Protein AF-H2YH39-F1 (afdb_monomer)

Solvent-accessible surface area (backbone atoms only — not comparable to full-atom values): 18050 Å² total; per-residue (Å²): 141,86,86,87,85,85,87,84,78,78,91,78,78,91,82,75,79,95,63,85,86,78,80,88,77,83,82,79,82,76,79,76,64,92,78,87,81,85,83,61,68,49,72,47,48,13,60,42,88,74,73,76,39,72,58,57,72,78,57,67,44,49,45,67,41,60,43,24,37,40,39,33,34,82,79,56,56,72,92,46,32,19,25,29,49,37,35,27,34,34,18,67,48,93,46,88,79,46,91,61,62,47,71,49,26,53,78,52,25,55,32,86,85,60,82,50,91,74,39,46,44,75,78,39,45,12,81,34,38,46,25,32,35,34,31,43,40,73,77,80,81,89,64,68,88,92,60,83,48,40,40,18,45,30,37,34,30,36,71,38,41,40,84,84,72,43,81,46,61,71,82,67,83,65,89,90,63,93,68,81,67,79,70,80,84,74,63,75,90,66,53,45,77,44,75,49,73,57,40,29,48,38,80,65,78,78,77,77,92,79,76,92,76,83,86,79,80,81,88,79,83,86,83,88,84,64,96,79,64,66,66,62,55,52,52,52,52,52,51,52,54,50,51,53,52,51,52,52,52,50,50,51,49,52,57,53,54,66,70,69,66,81,91,86,88,85,87,85,90,86,86,82,90,85,84,86,85,90,134

Foldseek 3Di:
DDDDDDDDDDPDDDDDDPDDDDDPDDDDPDPPDDDDDDWDKDKWKAQDDQPDGTDDPPDADEFQRKIKIKIARVVDDFVWWFKAFQWKKKDQDQDPPPPDIDTQHHGSHGDPPDPDPQQKAWPDGQPTRMTIIMGGDDFDPPDDPPDFGKIKMKIKMAIDGCVVRNRRGRDDDDPDDPPPDDRPPDDPVRIDMDMDDIHGYDYDDPDPPPPPPPPPDDDDDDDDDDPPPPVVVVVVVVVVVVVVVVVVVVVVVVVVVVVPDDDDDDDDDDDDDDDDDDD

pLDDT: mean 76.92, std 18.35, range [33.59, 96.62]

Radius of gyration: 52.8 Å; Cα contacts (8 Å, |Δi|>4): 370; chains: 1; bounding box: 124×84×196 Å

Mean predicted aligned error: 18.49 Å

Nearest PDB structures (foldseek):
  6zya-assembly1_A  TM=7.743E-01  e=4.267E-10  Homo sapiens
  6zs5-assembly1_D  TM=8.510E-01  e=1.589E-09  Homo sapiens
  4wrn-assembly1_A  TM=7.971E-01  e=4.502E-09  Escherichia coli O157:H7
  6tql-assembly1_A  TM=7.678E-01  e=6.254E-09  Homo sapiens
  7pfp-assembly1_A  TM=7.611E-01  e=1.082E-08  Homo sapiens

Organism: Ciona savignyi (NCBI:txid51511)

Structure (mmCIF, N/CA/C/O backbone):
data_AF-H2YH39-F1
#
_entry.id   AF-H2YH39-F1
#
loop_
_atom_site.group_PDB
_atom_site.id
_atom_site.type_symbol
_atom_site.label_atom_id
_atom_site.label_alt_id
_atom_site.label_comp_id
_atom_site.label_asym_id
_atom_site.label_entity_id
_atom_site.label_seq_id
_atom_site.pdbx_PDB_ins_code
_atom_site.Cartn_x
_atom_site.Cartn_y
_atom_site.Cartn_z
_atom_site.occupancy
_atom_site.B_iso_or_equiv
_atom_site.auth_seq_id
_atom_site.auth_comp_id
_atom_site.auth_asym_id
_atom_site.auth_atom_id
_atom_site.pdbx_PDB_model_num
ATOM 1 N N . MET A 1 1 ? 27.316 16.658 -113.216 1.00 47.25 1 MET A N 1
ATOM 2 C CA . MET A 1 1 ? 26.967 15.422 -112.484 1.00 47.25 1 MET A CA 1
ATOM 3 C C . MET A 1 1 ? 26.676 15.830 -111.050 1.00 47.25 1 MET A C 1
ATOM 5 O O . MET A 1 1 ? 27.573 16.360 -110.413 1.00 47.25 1 MET A O 1
ATOM 9 N N . PHE A 1 2 ? 25.432 15.702 -110.587 1.00 58.53 2 PHE A N 1
ATOM 10 C CA . PHE A 1 2 ? 25.039 16.070 -109.222 1.00 58.53 2 PHE A CA 1
ATOM 11 C C . PHE A 1 2 ? 24.636 14.804 -108.464 1.00 58.53 2 PHE A C 1
ATOM 13 O O . PHE A 1 2 ? 23.828 14.025 -108.962 1.00 58.53 2 PHE A O 1
ATOM 20 N N . MET A 1 3 ? 25.234 14.594 -107.291 1.00 67.00 3 MET A N 1
ATOM 21 C CA . MET A 1 3 ? 24.917 13.507 -106.362 1.00 67.00 3 MET A CA 1
ATOM 22 C C . MET A 1 3 ? 24.018 14.067 -105.263 1.00 67.00 3 MET A C 1
ATOM 24 O O . MET A 1 3 ? 24.405 15.021 -104.589 1.00 67.00 3 MET A O 1
ATOM 28 N N . GLN A 1 4 ? 22.840 13.476 -105.075 1.00 65.75 4 GLN A N 1
ATOM 29 C CA . GLN A 1 4 ? 22.025 13.727 -103.890 1.00 65.75 4 GLN A CA 1
ATOM 30 C C . GLN A 1 4 ? 22.244 12.621 -102.867 1.00 65.75 4 GLN A C 1
ATOM 32 O O . GLN A 1 4 ? 22.231 11.438 -103.200 1.00 65.75 4 GLN A O 1
ATOM 37 N N . PHE A 1 5 ? 22.411 13.032 -101.615 1.00 78.69 5 PHE A N 1
ATOM 38 C CA . PHE A 1 5 ? 22.470 12.153 -100.460 1.00 78.69 5 PHE A CA 1
ATOM 39 C C . PHE A 1 5 ? 21.306 12.479 -99.525 1.00 78.69 5 PHE A C 1
ATOM 41 O O . PHE A 1 5 ? 20.979 13.643 -99.298 1.00 78.69 5 PHE A O 1
ATOM 48 N N . SER A 1 6 ? 20.701 11.439 -98.960 1.00 68.75 6 SER A N 1
ATOM 49 C CA . SER A 1 6 ? 19.700 11.557 -97.903 1.00 68.75 6 SER A CA 1
ATOM 50 C C . SER A 1 6 ? 20.008 10.550 -96.806 1.00 68.75 6 SER A C 1
ATOM 52 O O . SER A 1 6 ? 20.334 9.402 -97.104 1.00 68.75 6 SER A O 1
ATOM 54 N N . CYS A 1 7 ? 19.866 10.964 -95.549 1.00 73.38 7 CYS A N 1
ATOM 55 C CA . CYS A 1 7 ? 19.953 10.081 -94.392 1.00 73.38 7 CYS A CA 1
ATOM 56 C C . CYS A 1 7 ? 18.612 10.095 -93.654 1.00 73.38 7 CYS A C 1
ATOM 58 O O . CYS A 1 7 ? 17.998 11.152 -93.506 1.00 73.38 7 CYS A O 1
ATOM 60 N N . SER A 1 8 ? 18.161 8.930 -93.198 1.00 79.62 8 SER A N 1
ATOM 61 C CA . SER A 1 8 ? 16.930 8.763 -92.425 1.00 79.62 8 SER A CA 1
ATOM 62 C C . SER A 1 8 ? 17.256 8.201 -91.047 1.00 79.62 8 SER A C 1
ATOM 64 O O . SER A 1 8 ? 18.004 7.230 -90.941 1.00 79.62 8 SER A O 1
ATOM 66 N N . TYR A 1 9 ? 16.656 8.775 -90.007 1.00 79.69 9 TYR A N 1
ATOM 67 C CA . TYR A 1 9 ? 16.832 8.348 -88.621 1.00 79.69 9 TYR A CA 1
ATOM 68 C C . TYR A 1 9 ? 15.547 7.716 -88.088 1.00 79.69 9 TYR A C 1
ATOM 70 O O . TYR A 1 9 ? 14.446 8.047 -88.531 1.00 79.69 9 TYR A O 1
ATOM 78 N N . ALA A 1 10 ? 15.688 6.797 -87.134 1.00 78.69 10 ALA A N 1
ATOM 79 C CA . ALA A 1 10 ? 14.548 6.175 -86.478 1.00 78.69 10 ALA A CA 1
ATOM 80 C C . ALA A 1 10 ? 13.771 7.219 -85.662 1.00 78.69 10 ALA A C 1
ATOM 82 O O . ALA A 1 10 ? 14.364 7.964 -84.884 1.00 78.69 10 ALA A O 1
ATOM 83 N N . LEU A 1 11 ? 12.443 7.250 -85.822 1.00 79.88 11 LEU A N 1
ATOM 84 C CA . LEU A 1 11 ? 11.584 8.215 -85.124 1.00 79.88 11 LEU A CA 1
ATOM 85 C C . LEU A 1 11 ? 11.572 8.008 -83.600 1.00 79.88 11 LEU A C 1
ATOM 87 O O . LEU A 1 11 ? 11.341 8.952 -82.854 1.00 79.88 11 LEU A O 1
ATOM 91 N N . ASN A 1 12 ? 11.828 6.777 -83.148 1.00 71.38 12 ASN A N 1
ATOM 92 C CA . ASN A 1 12 ? 11.784 6.404 -81.740 1.00 71.38 12 ASN A CA 1
ATOM 93 C C . ASN A 1 12 ? 13.192 6.089 -81.238 1.00 71.38 12 ASN A C 1
ATOM 95 O O . ASN A 1 12 ? 13.795 5.091 -81.637 1.00 71.38 12 ASN A O 1
ATOM 99 N N . LEU A 1 13 ? 13.694 6.934 -80.340 1.00 77.94 13 LEU A N 1
ATOM 100 C CA . LEU A 1 13 ? 14.976 6.763 -79.666 1.00 77.94 13 LEU A CA 1
ATOM 101 C C . LEU A 1 13 ? 14.724 6.492 -78.182 1.00 77.94 13 LEU A C 1
ATOM 103 O O . LEU A 1 13 ? 14.161 7.331 -77.483 1.00 77.94 13 LEU A O 1
ATOM 107 N N . ASN A 1 14 ? 15.168 5.331 -77.699 1.00 77.38 14 ASN A N 1
ATOM 108 C CA . ASN A 1 14 ? 15.218 5.047 -76.268 1.00 77.38 14 ASN A CA 1
AT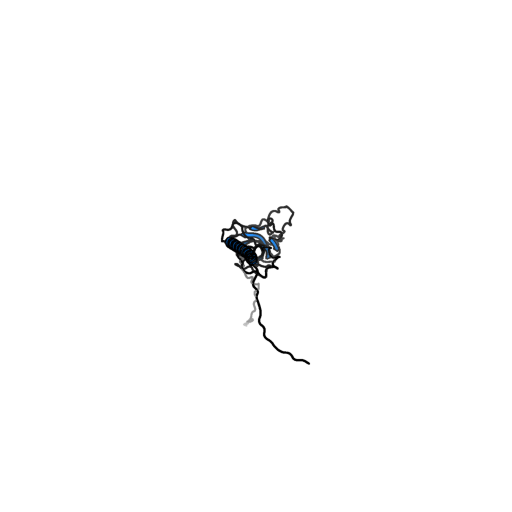OM 109 C C . ASN A 1 14 ? 16.560 5.521 -75.715 1.00 77.38 14 ASN A C 1
ATOM 111 O O . ASN A 1 14 ? 17.608 4.983 -76.068 1.00 77.38 14 ASN A O 1
ATOM 115 N N . MET A 1 15 ? 16.515 6.514 -74.832 1.00 74.19 15 MET A N 1
ATOM 116 C CA . MET A 1 15 ? 17.676 6.976 -74.079 1.00 74.19 15 MET A CA 1
ATOM 117 C C . MET A 1 15 ? 17.565 6.534 -72.625 1.00 74.19 15 MET A C 1
ATOM 119 O O . MET A 1 15 ? 16.539 6.725 -71.976 1.00 74.19 15 MET A O 1
ATOM 123 N N . THR A 1 16 ? 18.652 5.974 -72.106 1.00 76.50 16 THR A N 1
ATOM 124 C CA . THR A 1 16 ? 18.822 5.661 -70.687 1.00 76.50 16 THR A CA 1
ATOM 125 C C . THR A 1 16 ? 19.811 6.635 -70.069 1.00 76.50 16 THR A C 1
ATOM 127 O O . THR A 1 16 ? 20.797 7.015 -70.702 1.00 76.50 16 THR A O 1
ATOM 130 N N . LEU A 1 17 ? 19.575 7.024 -68.819 1.00 77.50 17 LEU A N 1
ATOM 131 C CA . LEU A 1 17 ? 20.499 7.880 -68.088 1.00 77.50 17 LEU A CA 1
ATOM 132 C C . LEU A 1 17 ? 21.806 7.112 -67.825 1.00 77.50 17 LEU A C 1
ATOM 134 O O . LEU A 1 17 ? 21.777 6.022 -67.260 1.00 77.50 17 LEU A O 1
ATOM 138 N N . GLY A 1 18 ? 22.945 7.666 -68.250 1.00 80.12 18 GLY A N 1
ATOM 139 C CA . GLY A 1 18 ? 24.252 6.997 -68.154 1.00 80.12 18 GLY A CA 1
ATOM 140 C C . GLY A 1 18 ? 24.776 6.805 -66.725 1.00 80.12 18 GLY A C 1
ATOM 141 O O . GLY A 1 18 ? 25.728 6.055 -66.529 1.00 80.12 18 GLY A O 1
ATOM 142 N N . ALA A 1 19 ? 24.162 7.456 -65.732 1.00 78.56 19 ALA A N 1
ATOM 143 C CA . ALA A 1 19 ? 24.481 7.290 -64.320 1.00 78.56 19 ALA A CA 1
ATOM 144 C C . ALA A 1 19 ? 23.204 7.331 -63.459 1.00 78.56 19 ALA A C 1
ATOM 146 O O . ALA A 1 19 ? 22.275 8.071 -63.793 1.00 78.56 19 ALA A O 1
ATOM 147 N N . PRO A 1 20 ? 23.141 6.575 -62.348 1.00 74.50 20 PRO A N 1
ATOM 148 C CA . PRO A 1 20 ? 22.026 6.651 -61.412 1.00 74.50 20 PRO A CA 1
ATOM 149 C C . PRO A 1 20 ? 21.936 8.037 -60.765 1.00 74.50 20 PRO A C 1
ATOM 151 O O . PRO A 1 20 ? 22.953 8.624 -60.394 1.00 74.50 20 PRO A O 1
ATOM 154 N N . LEU A 1 21 ? 20.717 8.541 -60.572 1.00 78.44 21 LEU A N 1
ATOM 155 C CA . LEU A 1 21 ? 20.493 9.728 -59.749 1.00 78.44 21 LEU A CA 1
ATOM 156 C C . LEU A 1 21 ? 20.649 9.336 -58.277 1.00 78.44 21 LEU A C 1
ATOM 158 O O . LEU A 1 21 ? 19.899 8.499 -57.780 1.00 78.44 21 LEU A O 1
ATOM 162 N N . THR A 1 22 ? 21.603 9.945 -57.574 1.00 72.62 22 THR A N 1
ATOM 163 C CA . THR A 1 22 ? 21.695 9.855 -56.112 1.00 72.62 22 THR A CA 1
ATOM 164 C C . THR A 1 22 ? 20.879 10.997 -55.506 1.00 72.62 22 THR A C 1
ATOM 166 O O . THR A 1 22 ? 21.317 12.148 -55.589 1.00 72.62 22 THR A O 1
ATOM 169 N N . PRO A 1 23 ? 19.689 10.738 -54.939 1.00 65.94 23 PRO A N 1
ATOM 170 C CA . PRO A 1 23 ? 18.886 11.794 -54.340 1.00 65.94 23 PRO A CA 1
ATOM 171 C C . PRO A 1 23 ? 19.599 12.366 -53.110 1.00 65.94 23 PRO A C 1
ATOM 173 O O . PRO A 1 23 ? 20.046 11.629 -52.231 1.00 65.94 23 PRO A O 1
ATOM 176 N N . THR A 1 24 ? 19.702 13.691 -53.037 1.00 64.44 24 THR A N 1
ATOM 177 C CA . THR A 1 24 ? 20.296 14.392 -51.894 1.00 64.44 24 THR A CA 1
ATOM 178 C C . THR A 1 24 ? 19.246 14.566 -50.798 1.00 64.44 24 THR A C 1
ATOM 180 O O . THR A 1 24 ? 18.680 15.643 -50.620 1.00 64.44 24 THR A O 1
ATOM 183 N N . ASN A 1 25 ? 18.950 13.493 -50.070 1.00 58.72 25 ASN A N 1
ATOM 184 C CA . ASN A 1 25 ? 18.053 13.554 -48.918 1.00 58.72 25 ASN A CA 1
ATOM 185 C C . ASN A 1 25 ? 18.804 14.188 -47.737 1.00 58.72 25 ASN A C 1
ATOM 187 O O . ASN A 1 25 ? 19.897 13.747 -47.380 1.00 58.72 25 ASN A O 1
ATOM 191 N N . ARG A 1 26 ? 18.246 15.247 -47.141 1.00 49.44 26 ARG A N 1
ATOM 192 C CA . ARG A 1 26 ? 18.737 15.786 -45.866 1.00 49.44 26 ARG A CA 1
ATOM 193 C C . ARG A 1 26 ? 17.908 15.189 -44.742 1.00 49.44 26 ARG A C 1
ATOM 195 O O . ARG A 1 26 ? 16.858 15.725 -44.398 1.00 49.44 26 ARG A O 1
ATOM 202 N N . ASP A 1 27 ? 18.400 14.102 -44.168 1.00 56.75 27 ASP A N 1
ATOM 203 C CA . ASP A 1 27 ? 17.805 13.530 -42.968 1.00 56.75 27 ASP A CA 1
ATOM 204 C C . ASP A 1 27 ? 18.203 14.388 -41.764 1.00 56.75 27 ASP A C 1
ATOM 206 O O . ASP A 1 27 ? 19.370 14.452 -41.372 1.00 56.75 27 ASP A O 1
ATOM 210 N N . VAL A 1 28 ? 17.229 15.085 -41.182 1.00 65.50 28 VAL A N 1
ATOM 211 C CA . VAL A 1 28 ? 17.421 15.806 -39.923 1.00 65.50 28 VAL A CA 1
ATOM 212 C C . VAL A 1 28 ? 17.126 14.829 -38.789 1.00 65.50 28 VAL A C 1
ATOM 214 O O . VAL A 1 28 ? 15.967 14.551 -38.484 1.00 65.50 28 VAL A O 1
ATOM 217 N N . LYS A 1 29 ? 18.175 14.296 -38.154 1.00 56.84 29 LYS A N 1
ATOM 218 C CA . LYS A 1 29 ? 18.039 13.610 -36.864 1.00 56.84 29 LYS A CA 1
ATOM 219 C C . LYS A 1 29 ? 17.780 14.659 -35.791 1.00 56.84 29 LYS A C 1
ATOM 221 O O . LYS A 1 29 ? 18.691 15.368 -35.375 1.00 56.84 29 LYS A O 1
ATOM 226 N N . ILE A 1 30 ? 16.524 14.774 -35.383 1.00 57.94 30 ILE A N 1
ATOM 227 C CA . ILE A 1 30 ? 16.154 15.532 -34.194 1.00 57.94 30 ILE A CA 1
ATOM 228 C C . ILE A 1 30 ? 16.285 14.562 -33.025 1.00 57.94 30 ILE A C 1
ATOM 230 O O . ILE A 1 30 ? 15.398 13.737 -32.807 1.00 57.94 30 ILE A O 1
ATOM 234 N N . ASP A 1 31 ? 17.393 14.645 -32.291 1.00 58.44 31 ASP A N 1
ATOM 235 C CA . ASP A 1 31 ? 17.455 14.058 -30.956 1.00 58.44 31 ASP A CA 1
ATOM 236 C C . ASP A 1 31 ? 16.477 14.854 -30.089 1.00 58.44 31 ASP A C 1
ATOM 238 O O . ASP A 1 31 ? 16.786 15.935 -29.585 1.00 58.44 31 ASP A O 1
ATOM 242 N N . SER A 1 32 ? 15.247 14.350 -29.962 1.00 49.62 32 SER A N 1
ATOM 243 C CA . SER A 1 32 ? 14.395 14.724 -28.840 1.00 49.62 32 SER A CA 1
ATOM 244 C C . SER A 1 32 ? 15.221 14.391 -27.606 1.00 49.62 32 SER A C 1
ATOM 246 O O . SER A 1 32 ? 15.480 13.213 -27.367 1.00 49.62 32 SER A O 1
ATOM 248 N N . GLY A 1 33 ? 15.714 15.406 -26.892 1.00 58.84 33 GLY A N 1
ATOM 249 C CA . GLY A 1 33 ? 16.497 15.218 -25.670 1.00 58.84 33 GLY A CA 1
ATOM 250 C C . GLY A 1 33 ? 15.814 14.254 -24.693 1.00 58.84 33 GLY A C 1
ATOM 251 O O . GLY A 1 33 ? 14.668 13.860 -24.899 1.00 58.84 33 GLY A O 1
ATOM 252 N N . ILE A 1 34 ? 16.530 13.868 -23.634 1.00 55.47 34 ILE A N 1
ATOM 253 C CA . ILE A 1 34 ? 16.088 12.906 -22.608 1.00 55.47 34 ILE A CA 1
ATOM 254 C C . ILE A 1 34 ? 14.590 13.087 -22.306 1.00 55.47 34 ILE A C 1
ATOM 256 O O . ILE A 1 34 ? 14.182 14.076 -21.702 1.00 55.47 34 ILE A O 1
ATOM 260 N N . ALA A 1 35 ? 13.767 12.148 -22.776 1.00 54.66 35 ALA A N 1
ATOM 261 C CA . ALA A 1 35 ? 12.343 12.148 -22.494 1.00 54.66 35 ALA A CA 1
ATOM 262 C C . ALA A 1 35 ? 12.141 11.566 -21.092 1.00 54.66 35 ALA A C 1
ATOM 264 O O . ALA A 1 35 ? 12.433 10.393 -20.852 1.00 54.66 35 ALA A O 1
ATOM 265 N N . GLU A 1 36 ? 11.660 12.381 -20.158 1.00 61.12 36 GLU A N 1
ATOM 266 C CA . GLU A 1 36 ? 11.287 11.914 -18.825 1.00 61.12 36 GLU A CA 1
ATOM 267 C C . GLU A 1 36 ? 9.962 11.140 -18.902 1.00 61.12 36 GLU A C 1
ATOM 269 O O . GLU A 1 36 ? 8.916 11.687 -19.257 1.00 61.12 36 GLU A O 1
ATOM 274 N N . GLY A 1 37 ? 10.001 9.846 -18.583 1.00 62.53 37 GLY A N 1
ATOM 275 C CA . GLY A 1 37 ? 8.810 9.010 -18.441 1.00 62.53 37 GLY A CA 1
ATOM 276 C C . GLY A 1 37 ? 8.334 8.979 -16.989 1.00 62.53 37 GLY A C 1
ATOM 277 O O . GLY A 1 37 ? 9.140 8.797 -16.080 1.00 62.53 37 GLY A O 1
ATOM 278 N N . LYS A 1 38 ? 7.023 9.121 -16.756 1.00 66.38 38 LYS A N 1
ATOM 279 C CA . LYS A 1 38 ? 6.409 8.913 -15.434 1.00 66.38 38 LYS A CA 1
ATOM 280 C C . LYS A 1 38 ? 5.704 7.563 -15.391 1.00 66.38 38 LYS A C 1
ATOM 282 O O . LYS A 1 38 ? 4.891 7.264 -16.262 1.00 66.38 38 LYS A O 1
ATOM 287 N N . PHE A 1 39 ? 5.981 6.780 -14.355 1.00 77.25 39 PHE A N 1
ATOM 288 C CA . PHE A 1 39 ? 5.278 5.530 -14.081 1.00 77.25 39 PHE A CA 1
ATOM 289 C C . PHE A 1 39 ? 4.191 5.754 -13.031 1.00 77.25 39 PHE A C 1
ATOM 291 O O . PHE A 1 39 ? 4.382 6.518 -12.085 1.00 77.25 39 PHE A O 1
ATOM 298 N N . VAL A 1 40 ? 3.053 5.080 -13.196 1.00 81.12 40 VAL A N 1
ATOM 299 C CA . VAL A 1 40 ? 1.932 5.129 -12.251 1.00 81.12 40 VAL A CA 1
ATOM 300 C C . VAL A 1 40 ? 1.783 3.756 -11.608 1.00 81.12 40 VAL A C 1
ATOM 302 O O . VAL A 1 40 ? 1.852 2.737 -12.298 1.00 81.12 40 VAL A O 1
ATOM 305 N N . ILE A 1 41 ? 1.585 3.736 -10.290 1.00 90.25 41 ILE A N 1
ATOM 306 C CA . ILE A 1 41 ? 1.278 2.518 -9.536 1.00 90.25 41 ILE A CA 1
ATOM 307 C C . ILE A 1 41 ? -0.185 2.533 -9.083 1.00 90.25 41 ILE A C 1
ATOM 309 O O . ILE A 1 41 ? -0.690 3.558 -8.626 1.00 90.25 41 ILE A O 1
ATOM 313 N N . ASP A 1 42 ? -0.847 1.385 -9.176 1.00 91.69 42 ASP A N 1
ATOM 314 C CA . ASP A 1 42 ? -2.192 1.155 -8.655 1.00 91.69 42 ASP A CA 1
ATOM 315 C C . ASP A 1 42 ? -2.084 0.541 -7.253 1.00 91.69 42 ASP A C 1
ATOM 317 O O . ASP A 1 42 ? -1.606 -0.584 -7.109 1.00 91.69 42 ASP A O 1
ATOM 321 N N . LEU A 1 43 ? -2.571 1.238 -6.225 1.00 93.69 43 LEU A N 1
ATOM 322 C CA . LEU A 1 43 ? -2.712 0.698 -4.869 1.00 93.69 43 LEU A CA 1
ATOM 323 C C . LEU A 1 43 ? -4.154 0.226 -4.646 1.00 93.69 43 LEU A C 1
ATOM 325 O O . LEU A 1 43 ? -5.087 1.025 -4.732 1.00 93.69 43 LEU A O 1
ATOM 329 N N . LYS A 1 44 ? -4.345 -1.057 -4.319 1.00 93.50 44 LYS A N 1
ATOM 330 C CA . LYS A 1 44 ? -5.668 -1.632 -4.022 1.00 93.50 44 LYS A CA 1
ATOM 331 C C . LYS A 1 44 ? -5.670 -2.370 -2.693 1.00 93.50 44 LYS A C 1
ATOM 333 O O . LYS A 1 44 ? -4.672 -2.960 -2.282 1.00 93.50 44 LYS A O 1
ATOM 338 N N . LEU A 1 45 ? -6.828 -2.333 -2.046 1.00 94.50 45 LEU A N 1
ATOM 339 C CA . LEU A 1 45 ? -7.106 -2.993 -0.779 1.00 94.50 45 LEU A CA 1
ATOM 340 C C . LEU A 1 45 ? -8.159 -4.078 -1.010 1.00 94.50 45 LEU A C 1
ATOM 342 O O . LEU A 1 45 ? -9.095 -3.868 -1.781 1.00 94.50 45 LEU A O 1
ATOM 346 N N . TRP A 1 46 ? -8.027 -5.207 -0.322 1.00 93.12 46 TRP A N 1
ATOM 347 C CA . TRP A 1 46 ? -8.930 -6.350 -0.427 1.00 93.12 46 TRP A CA 1
ATOM 348 C C . TRP A 1 46 ? -9.277 -6.894 0.953 1.00 93.12 46 TRP A C 1
ATOM 350 O O . TRP A 1 46 ? -8.434 -6.920 1.852 1.00 93.12 46 TRP A O 1
ATOM 360 N N . GLU A 1 47 ? -10.507 -7.372 1.098 1.00 89.69 47 GLU A N 1
ATOM 361 C CA . GLU A 1 47 ? -10.997 -8.002 2.327 1.00 89.69 47 GLU A CA 1
ATOM 362 C C . GLU A 1 47 ? -10.519 -9.460 2.432 1.00 89.69 47 GLU A C 1
ATOM 364 O O . GLU A 1 47 ? -10.275 -9.959 3.529 1.00 89.69 47 GLU A O 1
ATOM 369 N N . ALA A 1 48 ? -10.331 -10.147 1.296 1.00 87.31 48 ALA A N 1
ATOM 370 C CA . ALA A 1 48 ? -9.814 -11.514 1.257 1.00 87.31 48 ALA A CA 1
ATOM 371 C C . ALA A 1 48 ? -9.028 -11.837 -0.029 1.00 87.31 48 ALA A C 1
ATOM 373 O O . ALA A 1 48 ? -9.431 -11.485 -1.140 1.00 87.31 48 ALA A O 1
ATOM 374 N N . ASN A 1 49 ? -7.936 -12.598 0.123 1.00 85.88 49 ASN A N 1
ATOM 375 C CA . ASN A 1 49 ? -7.221 -13.300 -0.955 1.00 85.88 49 ASN A CA 1
ATOM 376 C C . ASN A 1 49 ? -6.784 -12.435 -2.158 1.00 85.88 49 ASN A C 1
ATOM 378 O O . ASN A 1 49 ? -6.768 -12.924 -3.288 1.00 85.88 49 ASN A O 1
ATOM 382 N N . TYR A 1 50 ? -6.428 -11.164 -1.939 1.00 84.81 50 TYR A N 1
ATOM 383 C CA . TYR A 1 50 ? -5.827 -10.247 -2.931 1.00 84.81 50 TYR A CA 1
ATOM 384 C C . TYR A 1 50 ? -6.604 -9.981 -4.235 1.00 84.81 50 TYR A C 1
ATOM 386 O O . TYR A 1 50 ? -6.111 -9.237 -5.075 1.00 84.81 50 TYR A O 1
ATOM 394 N N . THR A 1 51 ? -7.754 -10.616 -4.464 1.00 75.69 51 THR A N 1
ATOM 395 C CA . THR A 1 51 ? -8.389 -10.644 -5.797 1.00 75.69 51 THR A CA 1
ATOM 396 C C . THR A 1 51 ? -9.908 -10.772 -5.774 1.00 75.69 51 THR A C 1
ATOM 398 O O . THR A 1 51 ? -10.553 -10.402 -6.750 1.00 75.69 51 THR A O 1
ATOM 401 N N . VAL A 1 52 ? -10.500 -11.300 -4.696 1.00 78.50 52 VAL A N 1
ATOM 402 C CA . VAL A 1 52 ? -11.920 -11.692 -4.707 1.00 78.50 52 VAL A CA 1
ATOM 403 C C . VAL A 1 52 ? -12.819 -10.521 -4.331 1.00 78.50 52 VAL A C 1
ATOM 405 O O . VAL A 1 52 ? -13.729 -10.168 -5.074 1.00 78.50 52 VAL A O 1
ATOM 408 N N . THR A 1 53 ? -12.560 -9.911 -3.177 1.00 86.25 53 THR A N 1
ATOM 409 C CA . THR A 1 53 ? -13.409 -8.862 -2.609 1.00 86.25 53 THR A CA 1
ATOM 410 C C . THR A 1 53 ? -12.590 -7.594 -2.405 1.00 86.25 53 THR A C 1
ATOM 412 O O . THR A 1 53 ? -11.815 -7.520 -1.445 1.00 86.25 53 THR A O 1
ATOM 415 N N . PRO A 1 54 ? -12.684 -6.602 -3.313 1.00 90.00 54 PRO A N 1
ATOM 416 C CA . PRO A 1 54 ? -12.025 -5.328 -3.092 1.00 90.00 54 PRO A CA 1
ATOM 417 C C . PRO A 1 54 ? -12.654 -4.662 -1.874 1.00 90.00 54 PRO A C 1
ATOM 419 O O . PRO A 1 54 ? -13.873 -4.660 -1.704 1.00 90.00 54 PRO A O 1
ATOM 422 N N . TYR A 1 55 ? -11.813 -4.080 -1.036 1.00 90.06 55 TYR A N 1
ATOM 423 C CA . TYR A 1 55 ? -12.284 -3.233 0.038 1.00 90.06 55 TYR A CA 1
ATOM 424 C C . TYR A 1 55 ? -12.780 -1.913 -0.556 1.00 90.06 55 TYR A C 1
ATOM 426 O O . TYR A 1 55 ? -12.079 -1.277 -1.348 1.00 90.06 55 TYR A O 1
ATOM 434 N N . ILE A 1 56 ? -13.984 -1.498 -0.173 1.00 85.69 56 ILE A N 1
ATOM 435 C CA . ILE A 1 56 ? -14.599 -0.252 -0.630 1.00 85.69 56 ILE A CA 1
ATOM 436 C C . ILE A 1 56 ? -15.059 0.526 0.599 1.00 85.69 56 ILE A C 1
ATOM 438 O O . ILE A 1 56 ? -15.883 0.058 1.385 1.00 85.69 56 ILE A O 1
ATOM 442 N N . SER A 1 57 ? -14.525 1.732 0.770 1.00 84.44 57 SER A N 1
ATOM 443 C CA . SER A 1 57 ? -14.970 2.658 1.808 1.00 84.44 57 SER A CA 1
ATOM 444 C C . SER A 1 57 ? -16.454 3.016 1.601 1.00 84.44 57 SER A C 1
ATOM 446 O O . SER A 1 57 ? -16.845 3.285 0.463 1.00 84.44 57 SER A O 1
ATOM 448 N N . PRO A 1 58 ? -17.288 3.092 2.660 1.00 86.50 58 PRO A N 1
ATOM 449 C CA . PRO A 1 58 ? -16.932 3.112 4.082 1.00 86.50 58 PRO A CA 1
ATOM 450 C C . PRO A 1 58 ? -17.154 1.773 4.815 1.00 86.50 58 PRO A C 1
ATOM 452 O O . PRO A 1 58 ? -17.491 1.775 6.001 1.00 86.50 58 PRO A O 1
ATOM 455 N N . ASN A 1 59 ? -17.005 0.623 4.147 1.00 83.88 59 ASN A N 1
ATOM 456 C CA . ASN A 1 59 ? -17.195 -0.677 4.801 1.00 83.88 59 ASN A CA 1
ATOM 457 C C . ASN A 1 59 ? -16.273 -0.802 6.016 1.00 83.88 59 ASN A C 1
ATOM 459 O O . ASN A 1 59 ? -15.085 -0.508 5.936 1.00 83.88 59 ASN A O 1
ATOM 463 N N . ALA A 1 60 ? -16.800 -1.213 7.163 1.00 84.56 60 ALA A N 1
ATOM 464 C CA . ALA A 1 60 ? -16.024 -1.188 8.392 1.00 84.56 60 ALA A CA 1
ATOM 465 C C . ALA A 1 60 ? -15.471 -2.580 8.731 1.00 84.56 60 ALA A C 1
ATOM 467 O O . ALA A 1 60 ? -16.233 -3.526 8.920 1.00 84.56 60 ALA A O 1
ATOM 468 N N . VAL A 1 61 ? -14.146 -2.678 8.832 1.00 86.56 61 VAL A N 1
ATOM 469 C CA . VAL A 1 61 ? -13.369 -3.898 9.087 1.00 86.56 61 VAL A CA 1
ATOM 470 C C . VAL A 1 61 ? -13.180 -4.074 10.588 1.00 86.56 61 VAL A C 1
ATOM 472 O O . VAL A 1 61 ? -12.924 -3.107 11.309 1.00 86.56 61 VAL A O 1
ATOM 475 N N . VAL A 1 62 ? -13.305 -5.297 11.096 1.00 84.81 62 VAL A N 1
ATOM 476 C CA . VAL A 1 62 ? -13.105 -5.557 12.525 1.00 84.81 62 VAL A CA 1
ATOM 477 C C . VAL A 1 62 ? -11.612 -5.508 12.851 1.00 84.81 62 VAL A C 1
ATOM 479 O O . VAL A 1 62 ? -10.781 -6.061 12.135 1.00 84.81 62 VAL A O 1
ATOM 482 N N . ALA A 1 63 ? -11.253 -4.849 13.953 1.00 81.31 63 ALA A N 1
ATOM 483 C CA . ALA A 1 63 ? -9.876 -4.843 14.431 1.00 81.31 63 ALA A CA 1
ATOM 484 C C . ALA A 1 63 ? -9.349 -6.279 14.612 1.00 81.31 63 ALA A C 1
ATOM 486 O O . ALA A 1 63 ? -10.046 -7.139 15.160 1.00 81.31 63 ALA A O 1
ATOM 487 N N . ASN A 1 64 ? -8.091 -6.489 14.221 1.00 82.19 64 ASN A N 1
ATOM 488 C CA . ASN A 1 64 ? -7.372 -7.761 14.162 1.00 82.19 64 ASN A CA 1
ATOM 489 C C . ASN A 1 64 ? -7.725 -8.682 12.975 1.00 82.19 64 ASN A C 1
ATOM 491 O O . ASN A 1 64 ? -7.090 -9.732 12.843 1.00 82.19 64 ASN A O 1
ATOM 495 N N . ASP A 1 65 ? -8.666 -8.306 12.104 1.00 90.19 65 ASP A N 1
ATOM 496 C CA . ASP A 1 65 ? -8.849 -8.972 10.807 1.00 90.19 65 ASP A CA 1
ATOM 497 C C . ASP A 1 65 ? -7.788 -8.505 9.802 1.00 90.19 65 ASP A C 1
ATOM 499 O O . ASP A 1 65 ? -7.146 -7.471 9.991 1.00 90.19 65 ASP A O 1
ATOM 503 N N . PHE A 1 66 ? -7.566 -9.284 8.743 1.00 93.00 66 PHE A N 1
ATOM 504 C CA . PHE A 1 66 ? -6.582 -8.947 7.717 1.00 93.00 66 PHE A CA 1
ATOM 505 C C . PHE A 1 66 ? -7.152 -7.991 6.675 1.00 93.00 66 PHE A C 1
ATOM 507 O O . PHE A 1 66 ? -8.246 -8.207 6.162 1.00 93.00 66 PHE A O 1
ATOM 514 N N . ILE A 1 67 ? -6.347 -7.003 6.292 1.00 94.62 67 ILE A N 1
ATOM 515 C CA . ILE A 1 67 ? -6.478 -6.322 5.007 1.00 94.62 67 ILE A CA 1
ATOM 516 C C . ILE A 1 67 ? -5.317 -6.741 4.120 1.00 94.62 67 ILE A C 1
ATOM 518 O O . ILE A 1 67 ? -4.159 -6.774 4.542 1.00 94.62 67 ILE A O 1
ATOM 522 N N . TYR A 1 68 ? -5.657 -7.076 2.885 1.00 95.94 68 TYR A N 1
ATOM 523 C CA . TYR A 1 68 ? -4.732 -7.509 1.853 1.00 95.94 68 TYR A CA 1
ATOM 524 C C . TYR A 1 68 ? -4.467 -6.327 0.925 1.00 95.94 68 TYR A C 1
ATOM 526 O O . TYR A 1 68 ? -5.399 -5.680 0.454 1.00 95.94 68 TYR A O 1
ATOM 534 N N . VAL A 1 69 ? -3.203 -6.039 0.657 1.00 96.62 69 VAL A N 1
ATOM 535 C CA . VAL A 1 69 ? -2.762 -4.888 -0.128 1.00 96.62 69 VAL A CA 1
ATOM 536 C C . VAL A 1 69 ? -2.036 -5.375 -1.371 1.00 96.62 69 VAL A C 1
ATOM 538 O O . VAL A 1 69 ? -1.126 -6.201 -1.286 1.00 96.62 69 VAL A O 1
ATOM 541 N N . THR A 1 70 ? -2.428 -4.842 -2.524 1.00 95.94 70 THR A N 1
ATOM 542 C CA . THR A 1 70 ? -1.739 -5.057 -3.801 1.00 95.94 70 THR A CA 1
ATOM 543 C C . THR A 1 70 ? -1.258 -3.725 -4.350 1.00 95.94 70 THR A C 1
ATOM 545 O O . THR A 1 70 ? -2.032 -2.764 -4.399 1.00 95.94 70 THR A O 1
ATOM 548 N N . VAL A 1 71 ? -0.007 -3.680 -4.791 1.00 95.50 71 VAL A N 1
ATOM 549 C CA . VAL A 1 71 ? 0.572 -2.548 -5.516 1.00 95.50 71 VAL A CA 1
ATOM 550 C C . VAL A 1 71 ? 0.983 -3.047 -6.891 1.00 95.50 71 VAL A C 1
ATOM 552 O O . VAL A 1 71 ? 1.781 -3.977 -6.965 1.00 95.50 71 VAL A O 1
ATOM 555 N N . ASP A 1 72 ? 0.463 -2.442 -7.957 1.00 93.69 72 ASP A N 1
ATOM 556 C CA . ASP A 1 72 ? 0.717 -2.873 -9.337 1.00 93.69 72 ASP A CA 1
ATOM 557 C C . ASP A 1 72 ? 1.312 -1.742 -10.179 1.00 93.69 72 ASP A C 1
ATOM 559 O O . ASP A 1 72 ? 0.758 -0.649 -10.225 1.00 93.69 72 ASP A O 1
ATOM 563 N N . ALA A 1 73 ? 2.374 -2.011 -10.936 1.00 92.38 73 ALA A N 1
ATOM 564 C CA . ALA A 1 73 ? 2.947 -1.070 -11.902 1.00 92.38 73 ALA A CA 1
ATOM 565 C C . ALA A 1 73 ? 2.607 -1.470 -13.344 1.00 92.38 73 ALA A C 1
ATOM 567 O O . ALA A 1 73 ? 3.480 -1.841 -14.125 1.00 92.38 73 ALA A O 1
ATOM 568 N N . LYS A 1 74 ? 1.321 -1.412 -13.710 1.00 83.38 74 LYS A N 1
ATOM 569 C CA . LYS A 1 74 ? 0.824 -1.918 -15.008 1.00 83.38 74 LYS A CA 1
ATOM 570 C C . LYS A 1 74 ? 1.432 -1.239 -16.235 1.00 83.38 74 LYS A C 1
ATOM 572 O O . LYS A 1 74 ? 1.425 -1.826 -17.310 1.00 83.38 74 LYS A O 1
ATOM 577 N N . THR A 1 75 ? 1.903 -0.002 -16.097 1.00 85.38 75 THR A N 1
ATOM 578 C CA . THR A 1 75 ? 2.477 0.766 -17.211 1.00 85.38 75 THR A CA 1
ATOM 579 C C . THR A 1 75 ? 3.954 0.456 -17.454 1.00 85.38 75 THR A C 1
ATOM 581 O O . THR A 1 75 ? 4.511 0.932 -18.438 1.00 85.38 75 THR A O 1
ATOM 584 N N . ALA A 1 76 ? 4.612 -0.276 -16.551 1.00 88.25 76 ALA A N 1
ATOM 585 C CA . ALA A 1 76 ? 6.021 -0.624 -16.680 1.00 88.25 76 ALA A CA 1
ATOM 586 C C . ALA A 1 76 ? 6.209 -1.882 -17.542 1.00 88.25 76 ALA A C 1
ATOM 588 O O . ALA A 1 76 ? 5.349 -2.760 -17.583 1.00 88.25 76 ALA A O 1
ATOM 589 N N . ASP A 1 77 ? 7.356 -1.981 -18.214 1.00 90.19 77 ASP A N 1
ATOM 590 C CA . ASP A 1 77 ? 7.724 -3.173 -18.978 1.00 90.19 77 ASP A CA 1
ATOM 591 C C . ASP A 1 77 ? 8.147 -4.313 -18.024 1.00 90.19 77 ASP A C 1
ATOM 593 O O . ASP A 1 77 ? 9.169 -4.177 -17.341 1.00 90.19 77 ASP A O 1
ATOM 597 N N . PRO A 1 78 ? 7.418 -5.447 -17.970 1.00 90.31 78 PRO A N 1
ATOM 598 C CA . PRO A 1 78 ? 7.725 -6.557 -17.065 1.00 90.31 78 PRO A CA 1
ATOM 599 C C . PRO A 1 78 ? 9.031 -7.285 -17.398 1.00 90.31 78 PRO A C 1
ATOM 601 O O . PRO A 1 78 ? 9.542 -8.016 -16.539 1.00 90.31 78 PRO A O 1
ATOM 604 N N . GLY A 1 79 ? 9.546 -7.131 -18.624 1.00 90.00 79 GLY A N 1
ATOM 605 C CA . GLY A 1 79 ? 10.814 -7.713 -19.062 1.00 90.00 79 GLY A CA 1
ATOM 606 C C . GLY A 1 79 ? 12.036 -6.955 -18.545 1.00 90.00 79 GLY A C 1
ATOM 607 O O . GLY A 1 79 ? 13.106 -7.544 -18.415 1.00 90.00 79 GLY A O 1
ATOM 608 N N . ARG A 1 80 ? 11.869 -5.671 -18.210 1.00 90.81 80 ARG A N 1
ATOM 609 C CA . ARG A 1 80 ? 12.949 -4.791 -17.748 1.00 90.81 80 ARG A CA 1
ATOM 610 C C . ARG A 1 80 ? 12.822 -4.429 -16.275 1.00 90.81 80 ARG A C 1
ATOM 612 O O . ARG A 1 80 ? 13.814 -4.448 -15.554 1.00 90.81 80 ARG A O 1
ATOM 619 N N . PHE A 1 81 ? 11.614 -4.109 -15.821 1.00 92.81 81 PHE A N 1
ATOM 620 C CA . PHE A 1 81 ? 11.387 -3.576 -14.485 1.00 92.81 81 PHE A CA 1
ATOM 621 C C . PHE A 1 81 ? 10.736 -4.592 -13.554 1.00 92.81 81 PHE A C 1
ATOM 623 O O . PHE A 1 81 ? 9.907 -5.406 -13.969 1.00 92.81 81 PHE A O 1
ATOM 630 N N . LYS A 1 82 ? 11.066 -4.492 -12.265 1.00 94.06 82 LYS A N 1
ATOM 631 C CA . LYS A 1 82 ? 10.320 -5.116 -11.167 1.00 94.06 82 LYS A CA 1
ATOM 632 C C . LYS A 1 82 ? 9.916 -4.072 -10.144 1.00 94.06 82 LYS A C 1
ATOM 634 O O . LYS A 1 82 ? 10.683 -3.171 -9.819 1.00 94.06 82 LYS A O 1
ATOM 639 N N . LEU A 1 83 ? 8.714 -4.229 -9.614 1.00 94.12 83 LEU A N 1
ATOM 640 C CA . LEU A 1 83 ? 8.173 -3.378 -8.575 1.00 94.12 83 LEU A CA 1
ATOM 641 C C . LEU A 1 83 ? 8.715 -3.799 -7.209 1.00 94.12 83 LEU A C 1
ATOM 643 O O . LEU A 1 83 ? 8.537 -4.938 -6.773 1.00 94.12 83 LEU A O 1
ATOM 647 N N . GLN A 1 84 ? 9.335 -2.846 -6.527 1.00 93.94 84 GLN A N 1
ATOM 648 C CA . GLN A 1 84 ? 9.776 -2.953 -5.146 1.00 93.94 84 GLN A CA 1
ATOM 649 C C . GLN A 1 84 ? 8.971 -1.974 -4.294 1.00 93.94 84 GLN A C 1
ATOM 651 O O . GLN A 1 84 ? 9.135 -0.765 -4.417 1.00 93.94 84 GLN A O 1
ATOM 656 N N . VAL A 1 85 ? 8.115 -2.477 -3.408 1.00 94.44 85 VAL A N 1
ATOM 657 C CA . VAL A 1 85 ? 7.504 -1.660 -2.352 1.00 94.44 85 VAL A CA 1
ATOM 658 C C . VAL A 1 85 ? 8.556 -1.493 -1.265 1.00 94.44 85 VAL A C 1
ATOM 660 O O . VAL A 1 85 ? 8.947 -2.477 -0.640 1.00 94.44 85 VAL A O 1
ATOM 663 N N . THR A 1 86 ? 9.066 -0.281 -1.073 1.00 91.06 86 THR A N 1
ATOM 664 C CA . THR A 1 86 ? 10.220 -0.005 -0.204 1.00 91.06 86 THR A CA 1
ATOM 665 C C . THR A 1 86 ? 9.785 0.400 1.198 1.00 91.06 86 THR A C 1
ATOM 667 O O . THR A 1 86 ? 10.414 0.011 2.185 1.00 91.06 86 THR A O 1
ATOM 670 N N . SER A 1 87 ? 8.683 1.135 1.299 1.00 93.19 87 SER A N 1
ATOM 671 C CA . SER A 1 87 ? 8.098 1.578 2.557 1.00 93.19 87 SER A CA 1
ATOM 672 C C . SER A 1 87 ? 6.581 1.540 2.456 1.00 93.19 87 SER A C 1
ATOM 674 O O . SER A 1 87 ? 5.996 1.825 1.412 1.00 93.19 87 SER A O 1
ATOM 676 N N . ALA A 1 88 ? 5.935 1.166 3.550 1.00 95.81 88 ALA A N 1
ATOM 677 C CA . ALA A 1 88 ? 4.497 1.290 3.695 1.00 95.81 88 ALA A CA 1
ATOM 678 C C . ALA A 1 88 ? 4.204 1.760 5.110 1.00 95.81 88 ALA A C 1
ATOM 680 O O . ALA A 1 88 ? 4.783 1.246 6.069 1.00 95.81 88 ALA A O 1
ATOM 681 N N . LYS A 1 89 ? 3.303 2.723 5.250 1.00 96.06 89 LYS A N 1
ATOM 682 C CA . LYS A 1 89 ? 2.905 3.286 6.538 1.00 96.06 89 LYS A CA 1
ATOM 683 C C . LYS A 1 89 ? 1.409 3.513 6.581 1.00 96.06 89 LYS A C 1
ATOM 685 O O . LYS A 1 89 ? 0.769 3.742 5.559 1.00 96.06 89 LYS A O 1
ATOM 690 N N . ALA A 1 90 ? 0.880 3.454 7.787 1.00 96.12 90 ALA A N 1
ATOM 691 C CA . ALA A 1 90 ? -0.499 3.750 8.097 1.00 96.12 90 ALA A CA 1
ATOM 692 C C . ALA A 1 90 ? -0.590 5.072 8.864 1.00 96.12 90 ALA A C 1
ATOM 694 O O . ALA A 1 90 ? 0.262 5.333 9.713 1.00 96.12 90 ALA A O 1
ATOM 695 N N . THR A 1 91 ? -1.623 5.868 8.615 1.00 95.12 91 THR A N 1
ATOM 696 C CA . THR A 1 91 ? -1.890 7.150 9.294 1.00 95.12 91 THR A CA 1
ATOM 697 C C . THR A 1 91 ? -3.384 7.285 9.622 1.00 95.12 91 THR A C 1
ATOM 699 O O . THR A 1 91 ? -4.221 6.650 8.970 1.00 95.12 91 THR A O 1
ATOM 702 N N . PRO A 1 92 ? -3.761 8.084 10.637 1.00 93.69 92 PRO A N 1
ATOM 703 C CA . PRO A 1 92 ? -5.164 8.322 10.978 1.00 93.69 92 PRO A CA 1
ATOM 704 C C . PRO A 1 92 ? -5.841 9.345 10.051 1.00 93.69 92 PRO A C 1
ATOM 706 O O . PRO A 1 92 ? -7.067 9.458 10.045 1.00 93.69 92 PRO A O 1
ATOM 709 N N . THR A 1 93 ? -5.062 10.091 9.264 1.00 91.75 93 THR A N 1
ATOM 710 C CA . THR A 1 93 ? -5.544 11.070 8.282 1.00 91.75 93 THR A CA 1
ATOM 711 C C . THR A 1 93 ? -5.076 10.713 6.876 1.00 91.75 93 THR A C 1
ATOM 713 O O . THR A 1 93 ? -4.152 9.926 6.696 1.00 91.75 93 THR A O 1
ATOM 716 N N . SER A 1 94 ? -5.670 11.337 5.858 1.00 91.00 94 SER A N 1
ATOM 717 C CA . SER A 1 94 ? -5.271 11.145 4.459 1.00 91.00 94 SER A CA 1
ATOM 718 C C . SER A 1 94 ? -3.864 11.664 4.133 1.00 91.00 94 SER A C 1
ATOM 720 O O . SER A 1 94 ? -3.423 11.540 2.990 1.00 91.00 94 SER A O 1
ATOM 722 N N . SER A 1 95 ? -3.181 12.301 5.090 1.00 91.81 95 SER A N 1
ATOM 723 C CA . SER A 1 95 ? -1.847 12.847 4.889 1.00 91.81 95 SER A CA 1
ATOM 724 C C . SER A 1 95 ? -0.771 11.771 5.091 1.00 91.81 95 SER A C 1
ATOM 726 O O . SER A 1 95 ? -0.636 11.255 6.201 1.00 91.81 95 SER A O 1
ATOM 728 N N . PRO A 1 96 ? 0.083 11.489 4.088 1.00 90.25 96 PRO A N 1
ATOM 729 C CA . PRO A 1 96 ? 1.214 10.569 4.241 1.00 90.25 96 PRO A CA 1
ATOM 730 C C . PRO A 1 96 ? 2.306 11.100 5.181 1.00 90.25 96 PRO A C 1
ATOM 732 O O . PRO A 1 96 ? 3.205 10.350 5.566 1.00 90.25 96 PRO A O 1
ATOM 735 N N . THR A 1 97 ? 2.281 12.390 5.513 1.00 93.19 97 THR A N 1
ATOM 736 C CA . THR A 1 97 ? 3.246 13.057 6.401 1.00 93.19 97 THR A CA 1
ATOM 737 C C . THR A 1 97 ? 2.672 13.329 7.791 1.00 93.19 97 THR A C 1
ATOM 739 O O . THR A 1 97 ? 3.244 14.118 8.541 1.00 93.19 97 THR A O 1
ATOM 742 N N . ASP A 1 98 ? 1.548 12.695 8.143 1.00 92.00 98 ASP A N 1
ATOM 743 C CA . ASP A 1 98 ? 0.980 12.779 9.488 1.00 92.00 98 ASP A CA 1
ATOM 744 C C . ASP A 1 98 ? 2.029 12.367 10.546 1.00 92.00 98 ASP A C 1
ATOM 746 O O . ASP A 1 98 ? 2.676 11.322 10.392 1.00 92.00 98 ASP A O 1
ATOM 750 N N . PRO A 1 99 ? 2.235 13.169 11.610 1.00 91.69 99 PRO A N 1
ATOM 751 C CA . PRO A 1 99 ? 3.164 12.820 12.685 1.00 91.69 99 PRO A CA 1
ATOM 752 C C . PRO A 1 99 ? 2.778 11.518 13.397 1.00 91.69 99 PRO A C 1
ATOM 754 O O . PRO A 1 99 ? 3.650 10.815 13.910 1.00 91.69 99 PRO A O 1
ATOM 757 N N . ILE A 1 100 ? 1.487 11.182 13.428 1.00 91.50 100 ILE A N 1
ATOM 758 C CA . ILE A 1 100 ? 0.991 9.905 13.920 1.00 91.50 100 ILE A CA 1
ATOM 759 C C . ILE A 1 100 ? 1.004 8.933 12.744 1.00 91.50 100 ILE A C 1
ATOM 761 O O . ILE A 1 100 ? 0.134 8.952 11.876 1.00 91.50 100 ILE A O 1
ATOM 765 N N . SER A 1 101 ? 1.994 8.047 12.726 1.00 93.75 101 SER A N 1
ATOM 766 C CA . SER A 1 101 ? 2.078 6.993 11.722 1.00 93.75 101 SER A CA 1
ATOM 767 C C . SER A 1 101 ? 2.566 5.681 12.318 1.00 93.75 101 SER A C 1
ATOM 769 O O . SER A 1 101 ? 3.276 5.653 13.324 1.00 93.75 101 SER A O 1
ATOM 771 N N . TYR A 1 102 ? 2.164 4.581 11.691 1.00 95.00 102 TYR A N 1
ATOM 772 C CA . TYR A 1 102 ? 2.637 3.245 12.017 1.00 95.00 102 TYR A CA 1
ATOM 773 C C . TYR A 1 102 ? 3.317 2.627 10.791 1.00 95.00 102 TYR A C 1
ATOM 775 O O . TYR A 1 102 ? 2.655 2.458 9.762 1.00 95.00 102 TYR A O 1
ATOM 783 N N . PRO A 1 103 ? 4.620 2.305 10.851 1.00 95.56 103 PRO A N 1
ATOM 784 C CA . PRO A 1 103 ? 5.302 1.667 9.737 1.00 95.56 103 PRO A CA 1
ATOM 785 C C . PRO A 1 103 ? 4.842 0.212 9.607 1.00 95.56 103 PRO A C 1
ATOM 787 O O . PRO A 1 103 ? 4.928 -0.569 10.551 1.00 95.56 103 PRO A O 1
ATOM 790 N N . LEU A 1 104 ? 4.373 -0.148 8.415 1.00 96.25 104 LEU A N 1
ATOM 791 C CA . LEU A 1 104 ? 4.030 -1.517 8.041 1.00 96.25 104 LEU A CA 1
ATOM 792 C C . LEU A 1 104 ? 5.224 -2.211 7.388 1.00 96.25 104 LEU A C 1
ATOM 794 O O . LEU A 1 104 ? 5.594 -3.313 7.784 1.00 96.25 104 LEU A O 1
ATOM 798 N N . LEU A 1 105 ? 5.852 -1.551 6.412 1.00 95.31 105 LEU A N 1
ATOM 799 C CA . LEU A 1 105 ? 7.034 -2.066 5.726 1.00 95.31 105 LEU A CA 1
ATOM 800 C C . LEU A 1 105 ? 8.208 -1.103 5.869 1.00 95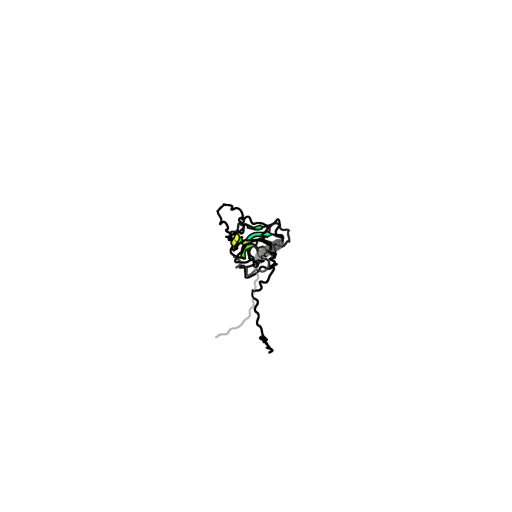.31 105 LEU A C 1
ATOM 802 O O . LEU A 1 105 ? 8.051 0.103 5.695 1.00 95.31 105 LEU A O 1
ATOM 806 N N . VAL A 1 106 ? 9.391 -1.654 6.139 1.00 92.00 106 VAL A N 1
ATOM 807 C CA . VAL A 1 106 ? 10.656 -0.921 6.242 1.00 92.00 106 VAL A CA 1
ATOM 808 C C . VAL A 1 106 ? 11.696 -1.618 5.371 1.00 92.00 106 VAL A C 1
ATOM 810 O O . VAL A 1 106 ? 12.056 -2.768 5.621 1.00 92.00 106 VAL A O 1
ATOM 813 N N . GLY A 1 107 ? 12.177 -0.937 4.327 1.00 89.62 107 GLY A N 1
ATOM 814 C CA . GLY A 1 107 ? 13.122 -1.522 3.368 1.00 89.62 107 GLY A CA 1
ATOM 815 C C . GLY A 1 107 ? 12.534 -2.706 2.592 1.00 89.62 107 GLY A C 1
ATOM 816 O O . GLY A 1 107 ? 13.253 -3.647 2.266 1.00 89.62 107 GLY A O 1
ATOM 817 N N . GLY A 1 108 ? 11.222 -2.678 2.358 1.00 90.44 108 GLY A N 1
ATOM 818 C CA . GLY A 1 108 ? 10.453 -3.713 1.668 1.00 90.44 108 GLY A CA 1
ATOM 819 C C . GLY A 1 108 ? 10.186 -4.987 2.460 1.00 90.44 108 GLY A C 1
ATOM 820 O O . GLY A 1 108 ? 9.675 -5.957 1.900 1.00 90.44 108 GLY A O 1
ATOM 821 N N . CYS A 1 109 ? 10.485 -4.967 3.757 1.00 92.88 109 CYS A N 1
ATOM 822 C CA . CYS A 1 109 ? 10.250 -6.060 4.690 1.00 92.88 109 CYS A CA 1
ATOM 823 C C . CYS A 1 109 ? 9.249 -5.661 5.766 1.00 92.88 109 CYS A C 1
ATOM 825 O O . CYS A 1 109 ? 9.073 -4.476 6.036 1.00 92.88 109 CYS A O 1
ATOM 827 N N . SER A 1 110 ? 8.629 -6.659 6.399 1.00 93.88 110 SER A N 1
ATOM 828 C CA . SER A 1 110 ? 7.762 -6.453 7.563 1.00 93.88 110 SER A CA 1
ATOM 829 C C . SER A 1 110 ? 8.466 -5.618 8.638 1.00 93.88 110 SER A C 1
ATOM 831 O O . SER A 1 110 ? 9.670 -5.783 8.866 1.00 93.88 110 SER A O 1
ATOM 833 N N . ASN A 1 111 ? 7.730 -4.699 9.266 1.00 93.06 111 ASN A N 1
ATOM 834 C CA . ASN A 1 111 ? 8.252 -3.849 10.327 1.00 93.06 111 ASN A CA 1
ATOM 835 C C . ASN A 1 111 ? 8.868 -4.710 11.451 1.00 93.06 111 ASN A C 1
ATOM 837 O O . ASN A 1 111 ? 8.150 -5.471 12.094 1.00 93.06 111 ASN A O 1
ATOM 841 N N . PRO A 1 112 ? 10.173 -4.575 11.753 1.00 88.56 112 PRO A N 1
ATOM 842 C CA . PRO A 1 112 ? 10.833 -5.397 12.769 1.00 88.56 112 PRO A CA 1
ATOM 843 C C . PRO A 1 112 ? 10.352 -5.120 14.201 1.00 88.56 112 PRO A C 1
ATOM 845 O O . PRO A 1 112 ? 10.676 -5.891 15.101 1.00 88.56 112 PRO A O 1
ATOM 848 N N . ALA A 1 113 ? 9.629 -4.019 14.431 1.00 89.69 113 ALA A N 1
ATOM 849 C CA . ALA A 1 113 ? 9.001 -3.716 15.715 1.00 89.69 113 ALA A CA 1
ATOM 850 C C . ALA A 1 113 ? 7.623 -4.385 15.888 1.00 89.69 113 ALA A C 1
ATOM 852 O O . ALA A 1 113 ? 7.051 -4.305 16.975 1.00 89.69 113 ALA A O 1
ATOM 853 N N . GLU A 1 114 ? 7.086 -5.026 14.844 1.00 88.56 114 GLU A N 1
ATOM 854 C CA . GLU A 1 114 ? 5.841 -5.788 14.922 1.00 88.56 114 GLU A CA 1
ATOM 855 C C . GLU A 1 114 ? 6.020 -6.980 15.869 1.00 88.56 114 GLU A C 1
ATOM 857 O O . GLU A 1 114 ? 6.915 -7.809 15.703 1.00 88.56 114 GLU A O 1
ATOM 862 N N . VAL A 1 115 ? 5.162 -7.058 16.887 1.00 86.56 115 VAL A N 1
ATOM 863 C CA . VAL A 1 115 ? 5.248 -8.093 17.929 1.00 86.56 115 VAL A CA 1
ATOM 864 C C . VAL A 1 115 ? 4.452 -9.342 17.540 1.00 86.56 115 VAL A C 1
ATOM 866 O O . VAL A 1 115 ? 4.754 -10.440 18.011 1.00 86.56 115 VAL A O 1
ATOM 869 N N . LEU A 1 116 ? 3.434 -9.202 16.684 1.00 87.50 116 LEU A N 1
ATOM 870 C CA . LEU A 1 116 ? 2.632 -10.330 16.224 1.00 87.50 116 LEU A CA 1
ATOM 871 C C . LEU A 1 116 ? 3.363 -11.072 15.093 1.00 87.50 116 LEU A C 1
ATOM 873 O O . LEU A 1 116 ? 3.700 -10.457 14.082 1.00 87.50 116 LEU A O 1
ATOM 877 N N . PRO A 1 117 ? 3.555 -12.401 15.197 1.00 82.62 117 PRO A N 1
ATOM 878 C CA . PRO A 1 117 ? 4.312 -13.171 14.205 1.00 82.62 117 PRO A CA 1
ATOM 879 C C . PRO A 1 117 ? 3.680 -13.148 12.806 1.00 82.62 117 PRO A C 1
ATOM 881 O O . PRO A 1 117 ? 4.380 -13.305 11.811 1.00 82.62 117 PRO A O 1
ATOM 884 N N . ASP A 1 118 ? 2.366 -12.943 12.726 1.00 89.50 118 ASP A N 1
ATOM 885 C CA . ASP A 1 118 ? 1.602 -12.803 11.488 1.00 89.50 118 ASP A CA 1
ATOM 886 C C . ASP A 1 118 ? 0.918 -11.431 11.375 1.00 89.50 118 ASP A C 1
ATOM 888 O O . ASP A 1 118 ? -0.010 -11.266 10.584 1.00 89.50 118 ASP A O 1
ATOM 892 N N . GLY A 1 119 ? 1.358 -10.448 12.171 1.00 91.56 119 GLY A N 1
ATOM 893 C CA . GLY A 1 119 ? 0.785 -9.103 12.181 1.00 91.56 119 GLY A CA 1
ATOM 894 C C . GLY A 1 119 ? 0.906 -8.421 10.826 1.00 91.56 119 GLY A C 1
ATOM 895 O O . GLY A 1 119 ? -0.039 -7.776 10.378 1.00 91.56 119 GLY A O 1
ATOM 896 N N . ILE A 1 120 ? 2.042 -8.620 10.153 1.00 95.44 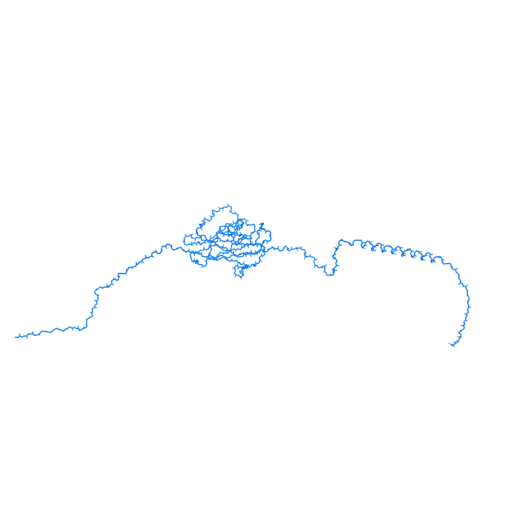120 ILE A N 1
ATOM 897 C CA . ILE A 1 120 ? 2.337 -8.109 8.815 1.00 95.44 120 ILE A CA 1
ATOM 898 C C . ILE A 1 120 ? 3.094 -9.191 8.042 1.00 95.44 120 ILE A C 1
ATOM 900 O O . ILE A 1 120 ? 4.152 -9.654 8.472 1.00 95.44 120 ILE A O 1
ATOM 904 N N . VAL A 1 121 ? 2.567 -9.573 6.881 1.00 94.50 121 VAL A N 1
ATOM 905 C CA . VAL A 1 121 ? 3.122 -10.623 6.021 1.00 94.50 121 VAL A CA 1
ATOM 906 C C . VAL A 1 121 ? 3.316 -10.069 4.617 1.00 94.50 121 VAL A C 1
ATOM 908 O O . VAL A 1 121 ? 2.374 -9.561 4.015 1.00 94.50 121 VAL A O 1
ATOM 911 N N . VAL A 1 122 ? 4.535 -10.183 4.092 1.00 94.56 122 VAL A N 1
ATOM 912 C CA . VAL A 1 122 ? 4.873 -9.835 2.706 1.00 94.56 122 VAL A CA 1
ATOM 913 C C . VAL A 1 122 ? 4.862 -11.118 1.885 1.00 94.56 122 VAL A C 1
ATOM 915 O O . VAL A 1 122 ? 5.675 -12.003 2.135 1.00 94.56 122 VAL A O 1
ATOM 918 N N . ASP A 1 123 ? 3.943 -11.219 0.928 1.00 93.81 123 ASP A N 1
ATOM 919 C CA . ASP A 1 123 ? 3.788 -12.402 0.077 1.00 93.81 123 ASP A CA 1
ATOM 920 C C . ASP A 1 123 ? 4.651 -12.297 -1.191 1.00 93.81 123 ASP A C 1
ATOM 922 O O . ASP A 1 123 ? 5.332 -13.252 -1.558 1.00 93.81 123 ASP A O 1
ATOM 926 N N . THR A 1 124 ? 4.675 -11.131 -1.848 1.00 93.69 124 THR A N 1
ATOM 927 C CA . THR A 1 124 ? 5.529 -10.888 -3.024 1.00 93.69 124 THR A CA 1
ATOM 928 C C . THR A 1 124 ? 6.083 -9.469 -3.024 1.00 93.69 124 THR A C 1
ATOM 930 O O . THR A 1 124 ? 5.351 -8.509 -2.796 1.00 93.69 124 THR A O 1
ATOM 933 N N . ASN A 1 125 ? 7.379 -9.314 -3.307 1.00 94.19 125 ASN A N 1
ATOM 934 C CA . ASN A 1 125 ? 8.007 -8.002 -3.465 1.00 94.19 125 ASN A CA 1
ATOM 935 C C . ASN A 1 125 ? 9.292 -8.118 -4.305 1.00 94.19 125 ASN A C 1
ATOM 937 O O . ASN A 1 125 ? 10.150 -8.941 -3.994 1.00 94.19 125 ASN A O 1
ATOM 941 N N . GLY A 1 126 ? 9.432 -7.342 -5.384 1.00 91.69 126 GLY A N 1
ATOM 942 C CA . GLY A 1 126 ? 10.628 -7.360 -6.242 1.00 91.69 126 GLY A CA 1
ATOM 943 C C . GLY A 1 126 ? 10.735 -8.521 -7.246 1.00 91.69 126 GLY A C 1
ATOM 944 O O . GLY A 1 126 ? 11.697 -8.578 -8.010 1.00 91.69 126 GLY A O 1
ATOM 945 N N . ALA A 1 127 ? 9.757 -9.436 -7.285 1.00 92.38 127 ALA A N 1
ATOM 946 C CA . ALA A 1 127 ? 9.742 -10.587 -8.202 1.00 92.38 127 ALA A CA 1
ATOM 947 C C . ALA A 1 127 ? 8.996 -10.323 -9.527 1.00 92.38 127 ALA A C 1
ATOM 949 O O . ALA A 1 127 ? 9.241 -10.989 -10.534 1.00 92.38 127 ALA A O 1
ATOM 950 N N . GLY A 1 128 ? 8.097 -9.339 -9.548 1.00 93.50 128 GLY A N 1
ATOM 951 C CA . GLY A 1 128 ? 7.255 -8.992 -10.695 1.00 93.50 128 GLY A CA 1
ATOM 952 C C . GLY A 1 128 ? 6.925 -7.505 -10.707 1.00 93.50 128 GLY A C 1
ATOM 953 O O . GLY A 1 128 ? 7.581 -6.725 -10.027 1.00 93.50 128 GLY A O 1
ATOM 954 N N . LEU A 1 129 ? 5.891 -7.115 -11.450 1.00 94.50 129 LEU A N 1
ATOM 955 C CA . LEU A 1 129 ? 5.321 -5.759 -11.402 1.00 94.50 129 LEU A CA 1
ATOM 956 C C . LEU A 1 129 ? 4.234 -5.601 -10.329 1.00 94.50 129 LEU A C 1
ATOM 958 O O . LEU A 1 129 ? 3.559 -4.577 -10.290 1.00 94.50 129 LEU A O 1
ATOM 962 N N . GLU A 1 130 ? 4.060 -6.618 -9.488 1.00 94.88 130 GLU A N 1
ATOM 963 C CA . GLU A 1 130 ? 3.036 -6.689 -8.453 1.00 94.88 130 GLU A CA 1
ATOM 964 C C . GLU A 1 130 ? 3.686 -7.006 -7.100 1.00 94.88 130 GLU A C 1
ATOM 966 O O . GLU A 1 130 ? 4.425 -7.988 -6.948 1.00 94.88 130 GLU A O 1
ATOM 971 N N . GLY A 1 131 ? 3.397 -6.162 -6.114 1.00 95.06 131 GLY A N 1
ATOM 972 C CA . GLY A 1 131 ? 3.758 -6.350 -4.715 1.00 95.06 131 GLY A CA 1
ATOM 973 C C . GLY A 1 131 ? 2.524 -6.693 -3.886 1.00 95.06 131 GLY A C 1
ATOM 974 O O . GLY A 1 131 ? 1.504 -6.012 -3.992 1.00 95.06 131 GLY A O 1
ATOM 975 N N . LYS A 1 132 ? 2.618 -7.730 -3.051 1.00 96.25 132 LYS A N 1
ATOM 976 C CA . LYS A 1 132 ? 1.534 -8.208 -2.185 1.00 96.25 132 LYS A CA 1
ATOM 977 C C . LYS A 1 132 ? 1.989 -8.280 -0.747 1.00 96.25 132 LYS A C 1
ATOM 979 O O . LYS A 1 132 ? 2.990 -8.925 -0.435 1.00 96.25 132 LYS A O 1
ATOM 984 N N . PHE A 1 133 ? 1.217 -7.666 0.133 1.00 96.44 133 PHE A N 1
ATOM 985 C CA . PHE A 1 133 ? 1.374 -7.835 1.567 1.00 96.44 133 PHE A CA 1
ATOM 986 C C . PHE A 1 133 ? 0.025 -7.708 2.261 1.00 96.44 133 PHE A C 1
ATOM 988 O O . PHE A 1 133 ? -0.901 -7.085 1.749 1.00 96.44 133 PHE A O 1
ATOM 995 N N . LYS A 1 134 ? -0.088 -8.279 3.450 1.00 96.12 134 LYS A N 1
ATOM 996 C CA . LYS A 1 134 ? -1.279 -8.198 4.292 1.00 96.12 134 LYS A CA 1
ATOM 997 C C . LYS A 1 134 ? -0.884 -7.830 5.703 1.00 96.12 134 LYS A C 1
ATOM 999 O O . LYS A 1 134 ? 0.216 -8.153 6.149 1.00 96.12 134 LYS A O 1
ATOM 1004 N N . PHE A 1 135 ? -1.788 -7.176 6.409 1.00 95.88 135 PHE A N 1
ATOM 1005 C CA . PHE A 1 135 ? -1.578 -6.822 7.804 1.00 95.88 135 PHE A CA 1
ATOM 1006 C C . PHE A 1 135 ? -2.880 -6.904 8.591 1.00 95.88 135 PHE A C 1
ATOM 1008 O O . PHE A 1 135 ? -3.972 -6.797 8.026 1.00 95.88 135 PHE A O 1
ATOM 1015 N N . ARG A 1 136 ? -2.762 -7.111 9.901 1.00 94.44 136 ARG A N 1
ATOM 1016 C CA . ARG A 1 136 ? -3.892 -7.084 10.827 1.00 94.44 136 ARG A CA 1
ATOM 1017 C C . ARG A 1 136 ? -4.294 -5.636 11.084 1.00 94.44 136 ARG A C 1
ATOM 1019 O O . ARG A 1 136 ? -3.480 -4.828 11.522 1.00 94.44 136 ARG A O 1
ATOM 1026 N N . VAL A 1 137 ? -5.551 -5.304 10.816 1.00 92.06 137 VAL A N 1
ATOM 1027 C CA . VAL A 1 137 ? -6.077 -3.950 11.001 1.00 92.06 137 VAL A CA 1
ATOM 1028 C C . VAL A 1 137 ? -6.064 -3.586 12.484 1.00 92.06 137 VAL A C 1
ATOM 1030 O O . VAL A 1 137 ? -6.497 -4.363 13.336 1.00 92.06 137 VAL A O 1
ATOM 1033 N N . PHE A 1 138 ? -5.601 -2.382 12.797 1.00 92.00 138 PHE A N 1
ATOM 1034 C CA . PHE A 1 138 ? -5.492 -1.856 14.156 1.00 92.00 138 PHE A CA 1
ATOM 1035 C C . PHE A 1 138 ? -6.166 -0.484 14.266 1.00 92.00 138 PHE A C 1
ATOM 1037 O O . PHE A 1 138 ? -6.659 0.067 13.286 1.00 92.00 138 PHE A O 1
ATOM 1044 N N . GLN A 1 139 ? -6.212 0.060 15.481 1.00 90.25 139 GLN A N 1
ATOM 1045 C CA . GLN A 1 139 ? -6.760 1.386 15.767 1.00 90.25 139 GLN A CA 1
ATOM 1046 C C . GLN A 1 139 ? -5.665 2.287 16.324 1.00 90.25 139 GLN A C 1
ATOM 1048 O O . GLN A 1 139 ? -4.855 1.843 17.141 1.00 90.25 139 GLN A O 1
ATOM 1053 N N . PHE A 1 140 ? -5.669 3.557 15.924 1.00 89.62 140 PHE A N 1
ATOM 1054 C CA . PHE A 1 140 ? -4.798 4.549 16.538 1.00 89.62 140 PHE A CA 1
ATOM 1055 C C . PHE A 1 140 ? -5.322 4.907 17.930 1.00 89.62 140 PHE A C 1
ATOM 1057 O O . PHE A 1 140 ? -6.510 5.166 18.143 1.00 89.62 140 PHE A O 1
ATOM 1064 N N . LEU A 1 141 ? -4.411 4.912 18.899 1.00 84.00 141 LEU A N 1
ATOM 1065 C CA . LEU A 1 141 ? -4.697 5.379 20.249 1.00 84.00 141 LEU A CA 1
ATOM 1066 C C . LEU A 1 141 ? -4.636 6.913 20.281 1.00 84.00 141 LEU A C 1
ATOM 1068 O O . LEU A 1 141 ? -3.930 7.527 19.486 1.00 84.00 141 LEU A O 1
ATOM 1072 N N . ASN A 1 142 ? -5.356 7.526 21.222 1.00 73.50 142 ASN A N 1
ATOM 1073 C CA . ASN A 1 142 ? -5.353 8.977 21.470 1.00 73.50 142 ASN A CA 1
ATOM 1074 C C . ASN A 1 142 ? -5.929 9.861 20.347 1.00 73.50 142 ASN A C 1
ATOM 1076 O O . ASN A 1 142 ? -5.614 11.047 20.277 1.00 73.50 142 ASN A O 1
ATOM 1080 N N . LEU A 1 143 ? -6.813 9.323 19.502 1.00 76.31 143 LEU A N 1
ATOM 1081 C CA . LEU A 1 143 ? -7.642 10.158 18.629 1.00 76.31 143 LEU A CA 1
ATOM 1082 C C . LEU A 1 143 ? -8.701 10.918 19.444 1.00 76.31 143 LEU A C 1
ATOM 1084 O O . LEU A 1 143 ? -9.156 10.442 20.489 1.00 76.31 143 LEU A O 1
ATOM 1088 N N . SER A 1 144 ? -9.116 12.090 18.956 1.00 77.12 144 SER A N 1
ATOM 1089 C CA . SER A 1 144 ? -10.155 12.895 19.604 1.00 77.12 144 SER A CA 1
ATOM 1090 C C . SER A 1 144 ? -11.456 12.090 19.795 1.00 77.12 144 SER A C 1
ATOM 1092 O O . SER A 1 144 ? -11.881 11.388 18.870 1.00 77.12 144 SER A O 1
ATOM 1094 N N . PRO A 1 145 ? -12.121 12.183 20.965 1.00 73.56 145 PRO A N 1
ATOM 1095 C CA . PRO A 1 145 ? -13.373 11.475 21.221 1.00 73.56 145 PRO A CA 1
ATOM 1096 C C . PRO A 1 145 ? -14.438 11.795 20.163 1.00 73.56 145 PRO A C 1
ATOM 1098 O O . PRO A 1 145 ? -14.604 12.949 19.777 1.00 73.56 145 PRO A O 1
ATOM 1101 N N . GLY A 1 146 ? -15.173 10.777 19.709 1.00 72.19 146 GLY A N 1
ATOM 1102 C CA . GLY A 1 146 ? -16.256 10.931 18.728 1.00 72.19 146 GLY A CA 1
ATOM 1103 C C . GLY A 1 146 ? -15.824 10.910 17.258 1.00 72.19 146 GLY A C 1
ATOM 1104 O O . GLY A 1 146 ? -16.690 10.940 16.389 1.00 72.19 146 GLY A O 1
ATOM 1105 N N . GLN A 1 147 ? -14.523 10.813 16.963 1.00 74.50 147 GLN A N 1
ATOM 1106 C CA . GLN A 1 147 ? -14.037 10.628 15.594 1.00 74.50 147 GLN A CA 1
ATOM 1107 C C . GLN A 1 147 ? -14.108 9.152 15.161 1.00 74.50 147 GLN A C 1
ATOM 1109 O O . GLN A 1 147 ? -13.871 8.256 15.984 1.00 74.50 147 GLN A O 1
ATOM 1114 N N . PRO A 1 148 ? -14.416 8.872 13.880 1.00 79.50 148 PRO A N 1
ATOM 1115 C CA . PRO A 1 148 ? -14.313 7.526 13.337 1.00 79.50 148 PRO A CA 1
ATOM 1116 C C . PRO A 1 148 ? -12.859 7.042 13.386 1.00 79.50 148 PRO A C 1
ATOM 1118 O O . PRO A 1 148 ? -11.919 7.804 13.170 1.00 79.50 148 PRO A O 1
ATOM 1121 N N . GLN A 1 149 ? -12.678 5.753 13.663 1.00 88.81 149 GLN A N 1
ATOM 1122 C CA . GLN A 1 149 ? -11.370 5.105 13.619 1.00 88.81 149 GLN A CA 1
ATOM 1123 C C . GLN A 1 149 ? -11.026 4.820 12.158 1.00 88.81 149 GLN A C 1
ATOM 1125 O O . GLN A 1 149 ? -11.517 3.844 11.588 1.00 88.81 149 GLN A O 1
ATOM 1130 N N . LEU A 1 150 ? -10.242 5.712 11.557 1.00 91.62 150 LEU A N 1
ATOM 1131 C CA . LEU A 1 150 ? -9.804 5.615 10.170 1.00 91.62 150 LEU A CA 1
ATOM 1132 C C . LEU A 1 150 ? -8.335 5.213 10.101 1.00 91.62 150 LEU A C 1
ATOM 1134 O O . LEU A 1 150 ? -7.523 5.640 10.922 1.00 91.62 150 LEU A O 1
ATOM 1138 N N . VAL A 1 151 ? -8.004 4.416 9.092 1.00 94.12 151 VAL A N 1
ATOM 1139 C CA . VAL A 1 151 ? -6.628 4.060 8.750 1.00 94.12 151 VAL A CA 1
ATOM 1140 C C . VAL A 1 151 ? -6.424 4.285 7.257 1.00 94.12 151 VAL A C 1
ATOM 1142 O O . VAL A 1 151 ? -7.121 3.690 6.438 1.00 94.12 151 VAL A O 1
ATOM 1145 N N . TYR A 1 152 ? -5.467 5.132 6.901 1.00 94.44 152 TYR A N 1
ATOM 1146 C CA . TYR A 1 152 ? -5.017 5.345 5.529 1.00 94.44 152 TYR A CA 1
ATOM 1147 C C . TYR A 1 152 ? -3.679 4.649 5.337 1.00 94.44 152 TYR A C 1
ATOM 1149 O O . TYR A 1 152 ? -2.784 4.803 6.160 1.00 94.44 152 TYR A O 1
ATOM 1157 N N . ILE A 1 153 ? -3.537 3.882 4.259 1.00 96.44 153 ILE A N 1
ATOM 1158 C CA . ILE A 1 153 ? -2.272 3.245 3.876 1.00 96.44 153 ILE A CA 1
ATOM 1159 C C . ILE A 1 153 ? -1.584 4.075 2.804 1.00 96.44 153 ILE A C 1
ATOM 1161 O O . ILE A 1 153 ? -2.198 4.401 1.786 1.00 96.44 153 ILE A O 1
ATOM 1165 N N . HIS A 1 154 ? -0.307 4.351 3.026 1.00 95.62 154 HIS A N 1
ATOM 1166 C CA . HIS A 1 154 ? 0.588 5.048 2.119 1.00 95.62 154 HIS A CA 1
ATOM 1167 C C . HIS A 1 154 ? 1.755 4.130 1.782 1.00 95.62 154 HIS A C 1
ATOM 1169 O O . HIS A 1 154 ? 2.394 3.593 2.687 1.00 95.62 154 HIS A O 1
ATOM 1175 N N . VAL A 1 155 ? 2.030 3.950 0.495 1.00 94.69 155 VAL A N 1
ATOM 1176 C CA . VAL A 1 155 ? 3.122 3.109 -0.000 1.00 94.69 155 VAL A CA 1
ATOM 1177 C C . VAL A 1 155 ? 4.091 3.943 -0.815 1.00 94.69 155 VAL A C 1
ATOM 1179 O O . VAL A 1 155 ? 3.686 4.760 -1.638 1.00 94.69 155 VAL A O 1
ATOM 1182 N N . GLU A 1 156 ? 5.370 3.699 -0.595 1.00 93.00 156 GLU A N 1
ATOM 1183 C CA . GLU A 1 156 ? 6.466 4.193 -1.410 1.00 93.00 156 GLU A CA 1
ATOM 1184 C C . GLU A 1 156 ? 7.037 2.997 -2.169 1.00 93.00 156 GLU A C 1
ATOM 1186 O O . GLU A 1 156 ? 7.333 1.947 -1.586 1.00 93.00 156 GLU A O 1
ATOM 1191 N N . ALA A 1 157 ? 7.141 3.135 -3.485 1.00 92.38 157 ALA A N 1
ATOM 1192 C CA . ALA A 1 157 ? 7.610 2.080 -4.362 1.00 92.38 157 ALA A CA 1
ATOM 1193 C C . ALA A 1 157 ? 8.659 2.585 -5.352 1.00 92.38 157 ALA A C 1
ATOM 1195 O O . ALA A 1 157 ? 8.710 3.763 -5.699 1.00 92.38 157 ALA A O 1
ATOM 1196 N N . HIS A 1 158 ? 9.481 1.657 -5.819 1.00 90.00 158 HIS A N 1
ATOM 1197 C CA . HIS A 1 158 ? 10.544 1.869 -6.785 1.00 90.00 158 HIS A CA 1
ATOM 1198 C C . HIS A 1 158 ? 10.438 0.824 -7.900 1.00 90.00 158 HIS A C 1
ATOM 1200 O O . HIS A 1 158 ? 10.078 -0.331 -7.650 1.00 90.00 158 HIS A O 1
ATOM 1206 N N . LEU A 1 159 ? 10.759 1.221 -9.131 1.00 91.44 159 LEU A N 1
ATOM 1207 C CA . LEU A 1 159 ? 10.904 0.297 -10.252 1.00 91.44 159 LEU A CA 1
ATOM 1208 C C . LEU A 1 159 ? 12.380 -0.034 -10.428 1.00 91.44 159 LEU A C 1
ATOM 1210 O O . LEU A 1 159 ? 13.135 0.765 -10.964 1.00 91.44 159 LEU A O 1
ATOM 1214 N N . CYS A 1 160 ? 12.768 -1.222 -9.980 1.00 91.31 160 CYS A N 1
ATOM 1215 C CA . CYS A 1 160 ? 14.122 -1.728 -10.147 1.00 91.31 160 CYS A CA 1
ATOM 1216 C C . CYS A 1 160 ? 14.328 -2.195 -11.589 1.00 91.31 160 CYS A C 1
ATOM 1218 O O . CYS A 1 160 ? 13.580 -3.050 -12.076 1.00 91.31 160 CYS A O 1
ATOM 1220 N N . ASP A 1 161 ? 15.321 -1.627 -12.269 1.00 91.44 161 ASP A N 1
ATOM 1221 C CA . ASP A 1 161 ? 15.713 -2.027 -13.619 1.00 91.44 161 ASP A CA 1
ATOM 1222 C C . ASP A 1 161 ? 16.629 -3.255 -13.546 1.00 91.44 161 ASP A C 1
ATOM 1224 O O . ASP A 1 161 ? 17.799 -3.153 -13.188 1.00 91.44 161 ASP A O 1
ATOM 1228 N N . GLN A 1 162 ? 16.123 -4.433 -13.906 1.00 89.56 162 GLN A N 1
ATOM 1229 C CA . GLN A 1 162 ? 16.891 -5.680 -13.833 1.00 89.56 162 GLN A CA 1
ATOM 1230 C C . GLN A 1 162 ? 18.116 -5.701 -14.746 1.00 89.56 162 GLN A C 1
ATOM 1232 O O . GLN A 1 162 ? 19.057 -6.450 -14.484 1.00 89.56 162 GLN A O 1
ATOM 1237 N N . VAL A 1 163 ? 18.116 -4.906 -15.816 1.00 89.00 163 VAL A N 1
ATOM 1238 C CA . VAL A 1 163 ? 19.230 -4.852 -16.768 1.00 89.00 163 VAL A CA 1
ATOM 1239 C C . VAL A 1 163 ? 20.360 -3.986 -16.215 1.00 89.00 163 VAL A C 1
ATOM 1241 O O . VAL A 1 163 ? 21.529 -4.317 -16.404 1.00 89.00 163 VAL A O 1
ATOM 1244 N N . LEU A 1 164 ? 20.021 -2.896 -15.521 1.00 87.06 164 LEU A N 1
ATOM 1245 C CA . LEU A 1 164 ? 20.998 -1.950 -14.970 1.00 87.06 164 LEU A CA 1
ATOM 1246 C C . LEU A 1 164 ? 21.424 -2.294 -13.537 1.00 87.06 164 LEU A C 1
ATOM 1248 O O . LEU A 1 164 ? 22.606 -2.226 -13.209 1.00 87.06 164 LEU A O 1
ATOM 1252 N N . GLU A 1 165 ? 20.471 -2.657 -12.681 1.00 86.25 165 GLU A N 1
ATOM 1253 C CA . GLU A 1 165 ? 20.665 -2.896 -11.244 1.00 86.25 165 GLU A CA 1
ATOM 1254 C C . GLU A 1 165 ? 20.857 -4.387 -10.913 1.00 86.25 165 GLU A C 1
ATOM 1256 O O . GLU A 1 165 ? 21.404 -4.736 -9.863 1.00 86.25 165 GLU A O 1
ATOM 1261 N N . GLY A 1 166 ? 20.436 -5.287 -11.806 1.00 86.94 166 GLY A N 1
ATOM 1262 C CA . GLY A 1 166 ? 20.564 -6.732 -11.632 1.00 86.94 166 GLY A CA 1
ATOM 1263 C C . GLY A 1 166 ? 19.451 -7.339 -10.772 1.00 86.94 166 GLY A C 1
ATOM 1264 O O . GLY A 1 166 ? 18.300 -7.452 -11.195 1.00 86.94 166 GLY A O 1
ATOM 1265 N N . ASN A 1 167 ? 19.794 -7.827 -9.575 1.00 87.62 167 ASN A N 1
ATOM 1266 C CA . ASN A 1 167 ? 18.844 -8.565 -8.740 1.00 87.62 167 ASN A CA 1
ATOM 1267 C C . ASN A 1 167 ? 17.871 -7.631 -8.005 1.00 87.62 167 ASN A C 1
ATOM 1269 O O . ASN A 1 167 ? 18.221 -7.034 -6.989 1.00 87.62 167 ASN A O 1
ATOM 1273 N N . CYS A 1 168 ? 16.620 -7.613 -8.459 1.00 90.88 168 CYS A N 1
ATOM 1274 C CA . CYS A 1 168 ? 15.543 -6.843 -7.839 1.00 90.88 168 CYS A CA 1
ATOM 1275 C C . CYS A 1 168 ? 14.827 -7.551 -6.679 1.00 90.88 168 CYS A C 1
ATOM 1277 O O . CYS A 1 168 ? 13.931 -6.963 -6.072 1.00 90.88 168 CYS A O 1
ATOM 1279 N N . ASN A 1 169 ? 15.171 -8.800 -6.356 1.00 87.50 169 ASN A N 1
ATOM 1280 C CA . ASN A 1 169 ? 14.468 -9.515 -5.298 1.00 87.50 169 ASN A CA 1
ATOM 1281 C C . ASN A 1 169 ? 14.831 -8.964 -3.909 1.00 87.50 169 ASN A C 1
ATOM 1283 O O . ASN A 1 169 ? 16.011 -8.818 -3.575 1.00 87.50 169 ASN A O 1
ATOM 1287 N N . ILE A 1 170 ? 13.820 -8.707 -3.079 1.00 86.38 170 ILE A N 1
ATOM 1288 C CA . ILE A 1 170 ? 14.018 -8.175 -1.729 1.00 86.38 170 ILE A CA 1
ATOM 1289 C C . ILE A 1 170 ? 14.273 -9.334 -0.766 1.00 86.38 170 ILE A C 1
ATOM 1291 O O . ILE A 1 170 ? 13.440 -10.216 -0.578 1.00 86.38 170 ILE A O 1
ATOM 1295 N N . SER A 1 171 ? 15.451 -9.334 -0.141 1.00 84.06 171 SER A N 1
ATOM 1296 C CA . SER A 1 171 ? 15.824 -10.329 0.864 1.00 84.06 171 SER A CA 1
ATOM 1297 C C . SER A 1 171 ? 15.626 -9.756 2.261 1.00 84.06 171 SER A C 1
ATOM 1299 O O . SER A 1 171 ? 16.405 -8.912 2.714 1.00 84.06 171 SER A O 1
ATOM 1301 N N . CYS A 1 172 ? 14.599 -10.245 2.952 1.00 83.62 172 CYS A N 1
ATOM 1302 C CA . CYS A 1 172 ? 14.356 -9.898 4.343 1.00 83.62 172 CYS A CA 1
ATOM 1303 C C . CYS A 1 172 ? 15.241 -10.745 5.263 1.00 83.62 172 CYS A C 1
ATOM 1305 O O . CYS A 1 172 ? 15.267 -11.970 5.122 1.00 83.62 172 CYS A O 1
ATOM 1307 N N . PRO A 1 173 ? 15.991 -10.129 6.196 1.00 71.75 173 PRO A N 1
ATOM 1308 C CA . PRO A 1 173 ? 16.761 -10.885 7.168 1.00 71.75 173 PRO A CA 1
ATOM 1309 C C . PRO A 1 173 ? 15.793 -11.700 8.032 1.00 71.75 173 PRO A C 1
ATOM 1311 O O . PRO A 1 173 ? 14.984 -11.138 8.767 1.00 71.75 173 PRO A O 1
ATOM 1314 N N . GLY A 1 174 ? 15.865 -13.028 7.922 1.00 60.16 174 GLY A N 1
ATOM 1315 C CA . GLY A 1 174 ? 15.181 -13.929 8.844 1.00 60.16 174 GLY A CA 1
ATOM 1316 C C . GLY A 1 174 ? 15.631 -13.633 10.274 1.00 60.16 174 GLY A C 1
ATOM 1317 O O . GLY A 1 174 ? 16.803 -13.319 10.506 1.00 60.16 174 GLY A O 1
ATOM 1318 N N . GLY A 1 175 ? 14.691 -13.676 11.217 1.00 56.62 175 GLY A N 1
ATOM 1319 C CA . GLY A 1 175 ? 14.951 -13.385 12.625 1.00 56.62 175 GLY A CA 1
ATOM 1320 C C . GLY A 1 175 ? 16.200 -14.098 13.164 1.00 56.62 175 GLY A C 1
ATOM 1321 O O . GLY A 1 175 ? 16.491 -15.230 12.788 1.00 56.62 175 GLY A O 1
ATOM 1322 N N . LEU A 1 176 ? 16.901 -13.411 14.078 1.00 47.44 176 LEU A N 1
ATOM 1323 C CA . LEU A 1 176 ? 18.120 -13.814 14.810 1.00 47.44 176 LEU A CA 1
ATOM 1324 C C . LEU A 1 176 ? 19.492 -13.538 14.166 1.00 47.44 176 LEU 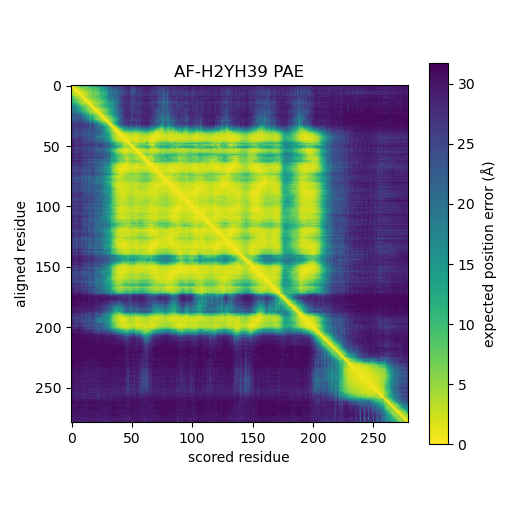A C 1
ATOM 1326 O O . LEU A 1 176 ? 20.500 -14.046 14.651 1.00 47.44 176 LEU A O 1
ATOM 1330 N N . SER A 1 177 ? 19.604 -12.660 13.167 1.00 45.12 177 SER A N 1
ATOM 1331 C CA . SER A 1 177 ? 20.912 -12.091 12.803 1.00 45.12 177 SER A CA 1
ATOM 1332 C C . SER A 1 177 ? 20.908 -10.579 12.978 1.00 45.12 177 SER A C 1
ATOM 1334 O O . SER A 1 177 ? 20.463 -9.832 12.110 1.00 45.12 177 SER A O 1
ATOM 1336 N N . GLY A 1 178 ? 21.446 -10.119 14.111 1.00 51.12 178 GLY A N 1
ATOM 1337 C CA . GLY A 1 178 ? 21.665 -8.709 14.457 1.00 51.12 178 GLY A CA 1
ATOM 1338 C C . GLY A 1 178 ? 22.691 -7.986 13.575 1.00 51.12 178 GLY A C 1
ATOM 1339 O O . GLY A 1 178 ? 23.365 -7.066 14.033 1.00 51.12 178 GLY A O 1
ATOM 1340 N N . ARG A 1 179 ? 22.839 -8.371 12.304 1.00 50.44 179 ARG A N 1
ATOM 1341 C CA . ARG A 1 179 ? 23.614 -7.605 11.335 1.00 50.44 179 ARG A CA 1
ATOM 1342 C C . ARG A 1 179 ? 22.665 -6.647 10.634 1.00 50.44 179 ARG A C 1
ATOM 1344 O O . ARG A 1 179 ? 22.097 -6.974 9.597 1.00 50.44 179 ARG A O 1
ATOM 1351 N N . ARG A 1 180 ? 22.515 -5.454 11.217 1.00 49.62 180 ARG A N 1
ATOM 1352 C CA . ARG A 1 180 ? 21.871 -4.290 10.594 1.00 49.62 180 ARG A CA 1
ATOM 1353 C C . ARG A 1 180 ? 22.552 -4.051 9.243 1.00 49.62 180 ARG A C 1
ATOM 1355 O O . ARG A 1 180 ? 23.614 -3.435 9.174 1.00 49.62 180 ARG A O 1
ATOM 1362 N N . ARG A 1 181 ? 22.011 -4.629 8.166 1.00 51.47 181 ARG A N 1
ATOM 1363 C CA . ARG A 1 181 ? 22.458 -4.294 6.815 1.00 51.47 181 ARG A CA 1
ATOM 1364 C C . ARG A 1 181 ? 22.127 -2.822 6.612 1.00 51.47 181 ARG A C 1
ATOM 1366 O O . ARG A 1 181 ? 21.084 -2.352 7.065 1.00 51.47 181 ARG A O 1
ATOM 1373 N N . ARG A 1 182 ? 23.059 -2.095 5.992 1.00 47.25 182 ARG A N 1
ATOM 1374 C CA . ARG A 1 182 ? 22.824 -0.725 5.528 1.00 47.25 182 ARG A CA 1
ATOM 1375 C C . ARG A 1 182 ? 21.499 -0.746 4.771 1.00 47.25 182 ARG A C 1
ATOM 1377 O O . ARG A 1 182 ? 21.337 -1.609 3.907 1.00 47.25 182 ARG A O 1
ATOM 1384 N N . GLY A 1 183 ? 20.556 0.111 5.166 1.00 49.19 183 GLY A N 1
ATOM 1385 C CA . GLY A 1 183 ? 19.294 0.243 4.447 1.00 49.19 183 GLY A CA 1
ATOM 1386 C C . GLY A 1 183 ? 19.599 0.422 2.966 1.00 49.19 183 GLY A C 1
ATOM 1387 O O . GLY A 1 183 ? 20.599 1.056 2.621 1.00 49.19 183 GLY A O 1
ATOM 1388 N N . LEU A 1 184 ? 18.797 -0.198 2.105 1.00 54.53 184 LEU A N 1
ATOM 1389 C CA . LEU A 1 184 ? 18.866 0.083 0.679 1.00 54.53 184 LEU A CA 1
ATOM 1390 C C . LEU A 1 184 ? 18.695 1.599 0.528 1.00 54.53 184 LEU A C 1
ATOM 1392 O O . LEU A 1 184 ? 17.690 2.159 0.965 1.00 54.53 184 LEU A O 1
ATOM 1396 N N . HIS A 1 185 ? 19.737 2.270 0.041 1.00 47.53 185 HIS A N 1
ATOM 1397 C CA . HIS A 1 185 ? 19.728 3.713 -0.147 1.00 47.53 185 HIS A CA 1
ATOM 1398 C C . HIS A 1 185 ? 18.930 3.997 -1.418 1.00 47.53 185 HIS A C 1
ATOM 1400 O O . HIS A 1 185 ? 19.491 4.076 -2.508 1.00 47.53 185 HIS A O 1
ATOM 1406 N N . PHE A 1 186 ? 17.609 4.063 -1.277 1.00 55.91 186 PHE A N 1
ATOM 1407 C CA . PHE A 1 186 ? 16.724 4.435 -2.370 1.00 55.91 186 PHE A CA 1
ATOM 1408 C C . PHE A 1 186 ? 16.864 5.932 -2.636 1.00 55.91 186 PHE A C 1
ATOM 1410 O O . PHE A 1 186 ? 16.790 6.740 -1.710 1.00 55.91 186 PHE A O 1
ATOM 1417 N N . ASN A 1 187 ? 17.113 6.294 -3.895 1.00 56.03 187 ASN A N 1
ATOM 1418 C CA . ASN A 1 187 ? 17.137 7.692 -4.294 1.00 56.03 187 ASN A CA 1
ATOM 1419 C C . ASN A 1 187 ? 15.702 8.243 -4.262 1.00 56.03 187 ASN A C 1
ATOM 1421 O O . ASN A 1 187 ? 14.811 7.682 -4.907 1.00 56.03 187 ASN A O 1
ATOM 1425 N N . SER A 1 188 ? 15.477 9.330 -3.522 1.00 55.66 188 SER A N 1
ATOM 1426 C CA . SER A 1 188 ? 14.157 9.962 -3.383 1.00 55.66 188 SER A CA 1
ATOM 1427 C C . SER A 1 188 ? 13.559 10.379 -4.724 1.00 55.66 188 SER A C 1
ATOM 1429 O O . SER A 1 188 ? 12.340 10.383 -4.874 1.00 55.66 188 SER A O 1
ATOM 1431 N N . ASP A 1 189 ? 14.411 10.670 -5.707 1.00 59.44 189 ASP A N 1
ATOM 1432 C CA . ASP A 1 189 ? 14.013 11.263 -6.985 1.00 59.44 189 ASP A CA 1
ATOM 1433 C C . ASP A 1 189 ? 13.205 10.301 -7.877 1.00 59.44 189 ASP A C 1
ATOM 1435 O O . ASP A 1 189 ? 12.419 10.749 -8.707 1.00 59.44 189 ASP A O 1
ATOM 1439 N N . ASN A 1 190 ? 13.325 8.983 -7.654 1.00 70.50 190 ASN A N 1
ATOM 1440 C CA . ASN A 1 190 ? 12.645 7.939 -8.438 1.00 70.50 190 ASN A CA 1
ATOM 1441 C C . ASN A 1 190 ? 11.609 7.145 -7.620 1.00 70.50 190 ASN A C 1
ATOM 1443 O O . ASN A 1 190 ? 11.249 6.022 -7.980 1.00 70.50 190 ASN A O 1
ATOM 1447 N N . THR A 1 191 ? 11.150 7.697 -6.494 1.00 81.38 191 THR A N 1
ATOM 1448 C CA . THR A 1 191 ? 10.195 7.021 -5.606 1.00 81.38 191 THR A CA 1
ATOM 1449 C C . THR A 1 191 ? 8.760 7.417 -5.955 1.00 81.38 191 THR A C 1
ATOM 1451 O O . THR A 1 191 ? 8.428 8.596 -6.058 1.00 81.38 191 THR A O 1
ATOM 1454 N N . ILE A 1 192 ? 7.888 6.424 -6.118 1.00 87.56 192 ILE A N 1
ATOM 1455 C CA . ILE A 1 192 ? 6.473 6.607 -6.444 1.00 87.56 192 ILE A CA 1
ATOM 1456 C C . ILE A 1 192 ? 5.659 6.445 -5.160 1.00 87.56 192 ILE A C 1
ATOM 1458 O O . ILE A 1 192 ? 5.720 5.399 -4.515 1.00 87.56 192 ILE A O 1
ATOM 1462 N N . LEU A 1 193 ? 4.894 7.475 -4.793 1.00 89.94 193 LEU A N 1
ATOM 1463 C CA . LEU A 1 193 ? 4.019 7.473 -3.621 1.00 89.94 193 LEU A CA 1
ATOM 1464 C C . LEU A 1 193 ? 2.568 7.225 -4.045 1.00 89.94 193 LEU A C 1
ATOM 1466 O O . LEU A 1 193 ? 2.043 7.934 -4.904 1.00 89.94 193 LEU A O 1
ATOM 1470 N N . ALA A 1 194 ? 1.899 6.273 -3.398 1.00 90.94 194 ALA A N 1
ATOM 1471 C CA . ALA A 1 194 ? 0.463 6.059 -3.546 1.00 90.94 194 ALA A CA 1
ATOM 1472 C C . ALA A 1 194 ? -0.227 5.968 -2.184 1.00 90.94 194 ALA A C 1
ATOM 1474 O O . ALA A 1 194 ? 0.315 5.426 -1.222 1.00 90.94 194 ALA A O 1
ATOM 1475 N N . SER A 1 195 ? -1.447 6.492 -2.122 1.00 93.50 195 SER A N 1
ATOM 1476 C CA . SER A 1 195 ? -2.270 6.548 -0.914 1.00 93.50 195 SER A CA 1
ATOM 1477 C C . SER A 1 195 ? -3.596 5.854 -1.174 1.00 93.50 195 SER A C 1
ATOM 1479 O O . SER A 1 195 ? -4.170 5.979 -2.254 1.00 93.50 195 SER A O 1
ATOM 1481 N N . SER A 1 196 ? -4.077 5.111 -0.189 1.00 93.25 196 SER A N 1
ATOM 1482 C CA . SER A 1 196 ? -5.343 4.385 -0.270 1.00 93.25 196 SER A CA 1
ATOM 1483 C C . SER A 1 196 ? -6.522 5.222 0.227 1.00 93.25 196 SER A C 1
ATOM 1485 O O . SER A 1 196 ? -6.366 6.269 0.856 1.00 93.25 196 SER A O 1
ATOM 1487 N N . GLN A 1 197 ? -7.722 4.724 -0.060 1.00 88.81 197 GLN A N 1
ATOM 1488 C CA . GLN A 1 197 ? -8.974 5.147 0.567 1.00 88.81 197 GLN A CA 1
ATOM 1489 C C . GLN A 1 197 ? -8.992 4.835 2.082 1.00 88.81 197 GLN A C 1
ATOM 1491 O O . GLN A 1 197 ? -8.280 3.926 2.516 1.00 88.81 197 GLN A O 1
ATOM 1496 N N . PRO A 1 198 ? -9.813 5.538 2.888 1.00 92.44 198 PRO A N 1
ATOM 1497 C CA . PRO A 1 198 ? -9.895 5.288 4.325 1.00 92.44 198 PRO A CA 1
ATOM 1498 C C . PRO A 1 198 ? -10.426 3.891 4.637 1.00 92.44 198 PRO A C 1
ATOM 1500 O O . PRO A 1 198 ? -11.455 3.477 4.106 1.00 92.44 198 PRO A O 1
ATOM 1503 N N . ILE A 1 199 ? -9.765 3.207 5.568 1.00 93.44 199 ILE A N 1
ATOM 1504 C CA . ILE A 1 199 ? -10.247 1.966 6.170 1.00 93.44 199 ILE A CA 1
ATOM 1505 C C . ILE A 1 199 ? -10.979 2.307 7.466 1.00 93.44 199 ILE A C 1
ATOM 1507 O O . ILE A 1 199 ? -10.374 2.827 8.403 1.00 93.44 199 ILE A O 1
ATOM 1511 N N . TYR A 1 200 ? -12.271 1.998 7.537 1.00 91.94 200 TYR A N 1
ATOM 1512 C CA . TYR A 1 200 ? -13.066 2.159 8.755 1.00 91.94 200 TYR A CA 1
ATOM 1513 C C . TYR A 1 200 ? -12.840 0.966 9.681 1.00 91.94 200 TYR A C 1
ATOM 1515 O O . TYR A 1 200 ? -13.053 -0.174 9.277 1.00 91.94 200 TYR A O 1
ATOM 1523 N N . VAL A 1 201 ? -12.439 1.206 10.930 1.00 91.50 201 VAL A N 1
ATOM 1524 C CA . VAL A 1 201 ? -12.085 0.132 11.871 1.00 91.50 201 VAL A CA 1
ATOM 1525 C C . VAL A 1 201 ? -13.104 0.020 13.000 1.00 91.50 201 VAL A C 1
ATOM 1527 O O . VAL A 1 201 ? -13.272 0.931 13.811 1.00 91.50 201 VAL A O 1
ATOM 1530 N N . GLN A 1 202 ? -13.750 -1.138 13.122 1.00 87.62 202 GLN A N 1
ATOM 1531 C CA . GLN A 1 202 ? -14.653 -1.446 14.229 1.00 87.62 202 GLN A CA 1
ATOM 1532 C C . GLN A 1 202 ? -13.901 -2.070 15.400 1.00 87.62 202 GLN A C 1
ATOM 1534 O O . GLN A 1 202 ? -12.979 -2.869 15.230 1.00 87.62 202 GLN A O 1
ATOM 1539 N N . LYS A 1 203 ? -14.337 -1.755 16.623 1.00 80.38 203 LYS A N 1
ATOM 1540 C CA . LYS A 1 203 ? -13.860 -2.470 17.809 1.00 80.38 203 LYS A CA 1
ATOM 1541 C C . LYS A 1 203 ? -14.410 -3.890 17.792 1.00 80.38 203 LYS A C 1
ATOM 1543 O O . LYS A 1 203 ? -15.609 -4.098 17.620 1.00 80.38 203 LYS A O 1
ATOM 1548 N N . ARG A 1 204 ? -13.543 -4.870 1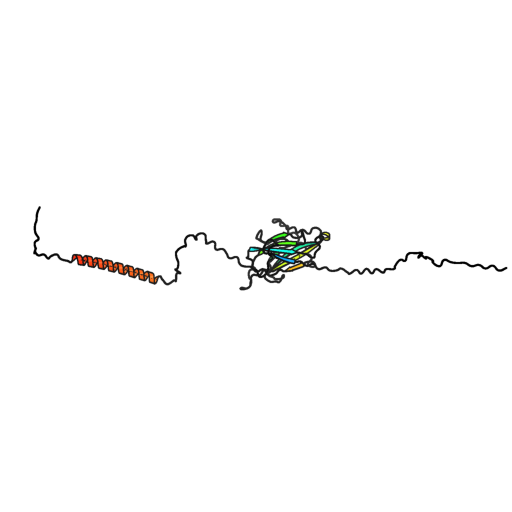8.038 1.00 76.12 204 ARG A N 1
ATOM 1549 C CA . ARG A 1 204 ? -13.976 -6.248 18.255 1.00 76.12 204 ARG A CA 1
ATOM 1550 C C . ARG A 1 204 ? -14.805 -6.296 19.540 1.00 76.12 204 ARG A C 1
ATOM 1552 O O . ARG A 1 204 ? -14.306 -5.941 20.607 1.00 76.12 204 ARG A O 1
ATOM 1559 N N . LYS A 1 205 ? -16.071 -6.714 19.451 1.00 76.56 205 LYS A N 1
ATOM 1560 C CA . LYS A 1 205 ? -16.890 -6.972 20.642 1.00 76.56 205 LYS A CA 1
ATOM 1561 C C . LYS A 1 205 ? -16.232 -8.131 21.391 1.00 76.56 205 LYS A C 1
ATOM 1563 O O . LYS A 1 205 ? -16.088 -9.215 20.825 1.00 76.56 205 LYS A O 1
ATOM 1568 N N . LYS A 1 206 ? -15.772 -7.895 22.623 1.00 69.94 206 LYS A N 1
ATOM 1569 C CA . LYS A 1 206 ? -15.282 -8.976 23.480 1.00 69.94 206 LYS A CA 1
ATOM 1570 C C . LYS A 1 206 ? -16.457 -9.935 23.663 1.00 69.94 206 LYS A C 1
ATOM 1572 O O . LYS A 1 206 ? -17.548 -9.503 24.027 1.00 69.94 206 LYS A O 1
ATOM 1577 N N . ARG A 1 207 ? -16.273 -11.192 23.268 1.00 56.25 207 ARG A N 1
ATOM 1578 C CA . ARG A 1 207 ? -17.241 -12.245 23.556 1.00 56.25 207 ARG A CA 1
ATOM 1579 C C . ARG A 1 207 ? -17.123 -12.457 25.065 1.00 56.25 207 ARG A C 1
ATOM 1581 O O . ARG A 1 207 ? -16.038 -12.799 25.528 1.00 56.25 207 ARG A O 1
ATOM 1588 N N . ASP A 1 208 ? -18.159 -12.109 25.816 1.00 53.19 208 ASP A N 1
ATOM 1589 C CA . ASP A 1 208 ? -18.249 -12.504 27.217 1.00 53.19 208 ASP A CA 1
ATOM 1590 C C . ASP A 1 208 ? -18.339 -14.037 27.209 1.00 53.19 208 ASP A C 1
ATOM 1592 O O . ASP A 1 208 ? -19.331 -14.597 26.744 1.00 53.19 208 ASP A O 1
ATOM 1596 N N . ASP A 1 209 ? -17.265 -14.719 27.612 1.00 51.53 209 ASP A N 1
ATOM 1597 C CA . ASP A 1 209 ? -17.244 -16.168 27.851 1.00 51.53 209 ASP A CA 1
ATOM 1598 C C . ASP A 1 209 ? -18.022 -16.481 29.145 1.00 51.53 209 ASP A C 1
ATOM 1600 O O . ASP A 1 209 ? -17.467 -16.967 30.122 1.00 51.53 209 ASP A O 1
ATOM 1604 N N . ASP A 1 210 ? -19.319 -16.177 29.145 1.00 53.47 210 ASP A N 1
ATOM 1605 C CA . ASP A 1 210 ? -20.293 -16.551 30.175 1.00 53.47 210 ASP A CA 1
ATOM 1606 C C . ASP A 1 210 ? -21.540 -17.119 29.477 1.00 53.47 210 ASP A C 1
ATOM 1608 O O . ASP A 1 210 ? -22.642 -16.595 29.594 1.00 53.47 210 ASP A O 1
ATOM 1612 N N . ASP A 1 211 ? -21.383 -18.187 28.688 1.00 48.28 211 ASP A N 1
ATOM 1613 C CA . ASP A 1 211 ? -22.544 -18.982 28.259 1.00 48.28 211 ASP A CA 1
ATOM 1614 C C . ASP A 1 211 ? -22.195 -20.452 27.954 1.00 48.28 211 ASP A C 1
ATOM 1616 O O . ASP A 1 211 ? -22.529 -21.019 26.918 1.00 48.28 211 ASP A O 1
ATOM 1620 N N . ILE A 1 212 ? -21.538 -21.118 28.912 1.00 48.62 212 ILE A N 1
ATOM 1621 C CA . ILE A 1 212 ? -21.668 -22.575 29.103 1.00 48.62 212 ILE A CA 1
ATOM 1622 C C . ILE A 1 212 ? -22.171 -22.827 30.530 1.00 48.62 212 ILE A C 1
ATOM 1624 O O . ILE A 1 212 ? -21.517 -23.464 31.345 1.00 48.62 212 ILE A O 1
ATOM 1628 N N . ASN A 1 213 ? -23.349 -22.287 30.856 1.00 42.44 213 ASN A N 1
ATOM 1629 C CA . ASN A 1 213 ? -24.315 -22.973 31.725 1.00 42.44 213 ASN A CA 1
ATOM 1630 C C . ASN A 1 213 ? -25.748 -22.447 31.521 1.00 42.44 213 ASN A C 1
ATOM 1632 O O . ASN A 1 213 ? -26.518 -22.301 32.469 1.00 42.44 213 ASN A O 1
ATOM 1636 N N . SER A 1 214 ? -26.135 -22.174 30.276 1.00 45.88 214 SER A N 1
ATOM 1637 C CA . SER A 1 214 ? -27.524 -21.873 29.921 1.00 45.88 214 SER A CA 1
ATOM 1638 C C . SER A 1 214 ? -28.227 -23.133 29.427 1.00 45.88 214 SER A C 1
ATOM 1640 O O . SER A 1 214 ? -28.683 -23.220 28.297 1.00 45.88 214 SER A O 1
ATOM 1642 N N . ASN A 1 215 ? -28.329 -24.132 30.310 1.00 43.84 215 ASN A N 1
ATOM 1643 C CA . ASN A 1 215 ? -29.350 -25.175 30.192 1.00 43.84 215 ASN A CA 1
ATOM 1644 C C . ASN A 1 215 ? -30.137 -25.337 31.500 1.00 43.84 215 ASN A C 1
ATOM 1646 O O . ASN A 1 215 ? -30.439 -26.437 31.961 1.00 43.84 215 ASN A O 1
ATOM 1650 N N . LYS A 1 216 ? -30.458 -24.198 32.127 1.00 45.78 216 LYS A N 1
ATOM 1651 C CA . LYS A 1 216 ? -31.430 -24.122 33.221 1.00 45.78 216 LYS A CA 1
ATOM 1652 C C . LYS A 1 216 ? -32.049 -22.727 33.324 1.00 45.78 216 LYS A C 1
ATOM 1654 O O . LYS A 1 216 ? -31.873 -22.046 34.322 1.00 45.78 216 LYS A O 1
ATOM 1659 N N . LYS A 1 217 ? -32.754 -22.279 32.283 1.00 39.25 217 LYS A N 1
ATOM 1660 C CA . LYS A 1 217 ? -33.648 -21.105 32.353 1.00 39.25 217 LYS A CA 1
ATOM 1661 C C . LYS A 1 217 ? -34.733 -21.164 31.272 1.00 39.25 217 LYS A C 1
ATOM 1663 O O . LYS A 1 217 ? -34.888 -20.277 30.447 1.00 39.25 217 LYS A O 1
ATOM 1668 N N . GLY A 1 218 ? -35.511 -22.240 31.313 1.00 43.25 218 GLY A N 1
ATOM 1669 C CA . GLY A 1 218 ? -36.921 -22.193 30.941 1.00 43.25 218 GLY A CA 1
ATOM 1670 C C . GLY A 1 218 ? -37.718 -22.190 32.241 1.00 43.25 218 GLY A C 1
ATOM 1671 O O . GLY A 1 218 ? -37.490 -23.062 33.071 1.00 43.25 218 GLY A O 1
ATOM 1672 N N . ILE A 1 219 ? -38.630 -21.229 32.398 1.00 51.06 219 ILE A N 1
ATOM 1673 C CA . ILE A 1 219 ? -39.449 -20.941 33.592 1.00 51.06 219 ILE A CA 1
ATOM 1674 C C . ILE A 1 219 ? -38.741 -20.042 34.620 1.00 51.06 219 ILE A C 1
ATOM 1676 O O . ILE A 1 219 ? -38.188 -20.508 35.607 1.00 51.06 219 ILE A O 1
ATOM 1680 N N . GLN A 1 220 ? -38.801 -18.728 34.394 1.00 36.81 220 GLN A N 1
ATOM 1681 C CA . GLN A 1 220 ? -39.300 -17.754 35.378 1.00 36.81 220 GLN A CA 1
ATOM 1682 C C . GLN A 1 220 ? -39.279 -16.363 34.739 1.00 36.81 220 GLN A C 1
ATOM 1684 O O . GLN A 1 220 ? -38.257 -15.682 34.678 1.00 36.81 220 GLN A O 1
ATOM 1689 N N . GLY A 1 221 ? -40.438 -15.969 34.214 1.00 38.31 221 GLY A N 1
ATOM 1690 C CA . GLY A 1 221 ? -40.714 -14.577 33.904 1.00 38.31 221 GLY A CA 1
ATOM 1691 C C . GLY A 1 221 ? -40.805 -13.754 35.190 1.00 38.31 221 GLY A C 1
ATOM 1692 O O . GLY A 1 221 ? -41.334 -14.222 36.193 1.00 38.31 221 GLY A O 1
ATOM 1693 N N . ALA A 1 222 ? -40.305 -12.522 35.090 1.00 40.97 222 ALA A N 1
ATOM 1694 C CA . ALA A 1 222 ? -40.573 -11.372 35.949 1.00 40.97 222 ALA A CA 1
ATOM 1695 C C . ALA A 1 222 ? -40.217 -11.481 37.446 1.00 40.97 222 ALA A C 1
ATOM 1697 O O . ALA A 1 222 ? -41.061 -11.833 38.259 1.00 40.97 222 ALA A O 1
ATOM 1698 N N . PHE A 1 223 ? -39.030 -10.986 37.828 1.00 37.78 223 PHE A N 1
ATOM 1699 C CA . PHE A 1 223 ? -38.922 -10.100 39.000 1.00 37.78 223 PHE A CA 1
ATOM 1700 C C . PHE A 1 223 ? -37.611 -9.289 38.988 1.00 37.78 223 PHE A C 1
ATOM 1702 O O . PHE A 1 223 ? -36.562 -9.726 39.462 1.00 37.78 223 PHE A O 1
ATOM 1709 N N . THR A 1 224 ? -37.652 -8.082 38.424 1.00 33.59 224 THR A N 1
ATOM 1710 C CA . THR A 1 224 ? -36.600 -7.070 38.593 1.00 33.59 224 THR A CA 1
ATOM 1711 C C . THR A 1 224 ? -36.758 -6.408 39.965 1.00 33.59 224 THR A C 1
ATOM 1713 O O . THR A 1 224 ? -37.703 -5.669 40.224 1.00 33.59 224 THR A O 1
ATOM 1716 N N . TRP A 1 225 ? -35.816 -6.721 40.842 1.00 39.22 225 TRP A N 1
ATOM 1717 C CA . TRP A 1 225 ? -35.566 -6.234 42.192 1.00 39.22 225 TRP A CA 1
ATOM 1718 C C . TRP A 1 225 ? -35.440 -4.700 42.266 1.00 39.22 225 TRP A C 1
ATOM 1720 O O . TRP A 1 225 ? -34.377 -4.122 42.052 1.00 39.22 225 TRP A O 1
ATOM 1730 N N . ALA A 1 226 ? -36.529 -4.033 42.649 1.00 37.28 226 ALA A N 1
ATOM 1731 C CA . ALA A 1 226 ? -36.476 -2.685 43.199 1.00 37.28 226 ALA A CA 1
ATOM 1732 C C . ALA A 1 226 ? -36.038 -2.760 44.673 1.00 37.28 226 ALA A C 1
ATOM 1734 O O . ALA A 1 226 ? -36.669 -3.436 45.492 1.00 37.28 226 ALA A O 1
ATOM 1735 N N . LYS A 1 227 ? -34.953 -2.056 45.022 1.00 48.44 227 LYS A N 1
ATOM 1736 C CA . LYS A 1 227 ? -34.527 -1.807 46.409 1.00 48.44 227 LYS A CA 1
ATOM 1737 C C . LYS A 1 227 ? -35.597 -0.972 47.127 1.00 48.44 227 LYS A C 1
ATOM 1739 O O . LYS A 1 227 ? -35.513 0.246 47.181 1.00 48.44 227 LYS A O 1
ATOM 1744 N N . GLY A 1 228 ? -36.630 -1.642 47.626 1.00 54.28 228 GLY A N 1
ATOM 1745 C CA . GLY A 1 228 ? -37.745 -1.021 48.345 1.00 54.28 228 GLY A CA 1
ATOM 1746 C C . GLY A 1 228 ? -38.772 -2.001 48.919 1.00 54.28 228 GLY A C 1
ATOM 1747 O O . GLY A 1 228 ? -39.766 -1.566 49.484 1.00 54.28 228 GLY A O 1
ATOM 1748 N N . SER A 1 229 ? -38.557 -3.318 48.812 1.00 58.84 229 SER A N 1
ATOM 1749 C CA . SER A 1 229 ? -39.567 -4.326 49.178 1.00 58.84 229 SER A CA 1
ATOM 1750 C C . SER A 1 229 ? -39.121 -5.288 50.283 1.00 58.84 229 SER A C 1
ATOM 1752 O O . SER A 1 229 ? -39.488 -6.457 50.289 1.00 58.84 229 SER A O 1
ATOM 1754 N N . TRP A 1 230 ? -38.326 -4.812 51.248 1.00 56.81 230 TRP A N 1
ATOM 1755 C CA . TRP A 1 230 ? -38.067 -5.599 52.462 1.00 56.81 230 TRP A CA 1
ATOM 1756 C C . TRP A 1 230 ? -39.115 -5.342 53.555 1.00 56.81 230 TRP A C 1
ATOM 1758 O O . TRP A 1 230 ? -39.441 -6.249 54.312 1.00 56.81 230 TRP A O 1
ATOM 1768 N N . LEU A 1 231 ? -39.723 -4.148 53.575 1.00 62.56 231 LEU A N 1
ATOM 1769 C CA . LEU A 1 231 ? -40.750 -3.765 54.555 1.00 62.56 231 LEU A CA 1
ATOM 1770 C C . LEU A 1 231 ? -42.087 -4.491 54.348 1.00 62.56 231 LEU A C 1
ATOM 1772 O O . LEU A 1 231 ? -42.772 -4.810 55.311 1.00 62.56 231 LEU A O 1
ATOM 1776 N N . ALA A 1 232 ? -42.462 -4.792 53.103 1.00 70.06 232 ALA A N 1
ATOM 1777 C CA . ALA A 1 232 ? -43.703 -5.517 52.832 1.00 70.06 232 ALA A CA 1
ATOM 1778 C C . ALA A 1 2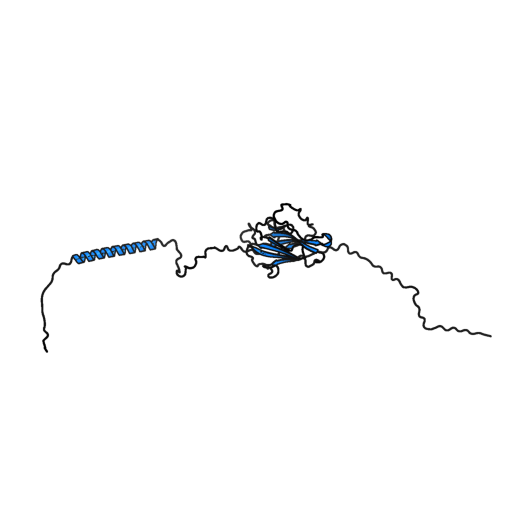32 ? -43.610 -6.982 53.290 1.00 70.06 232 ALA A C 1
ATOM 1780 O O . ALA A 1 232 ? -44.542 -7.504 53.898 1.00 70.06 232 ALA A O 1
ATOM 1781 N N . LEU A 1 233 ? -42.461 -7.629 53.066 1.00 76.56 233 LEU A N 1
ATOM 1782 C CA . LEU A 1 233 ? -42.234 -9.011 53.492 1.00 76.56 233 LEU A CA 1
ATOM 1783 C C . LEU A 1 233 ? -42.176 -9.143 55.018 1.00 76.56 233 LEU A C 1
ATOM 1785 O O . LEU A 1 233 ? -42.735 -10.092 55.561 1.00 76.56 233 LEU A O 1
ATOM 1789 N N . THR A 1 234 ? -41.571 -8.185 55.727 1.00 80.38 234 THR A N 1
ATOM 1790 C CA . THR A 1 234 ? -41.560 -8.207 57.199 1.00 80.38 234 THR A CA 1
ATOM 1791 C C . THR A 1 234 ? -42.955 -7.999 57.786 1.00 80.38 234 THR A C 1
ATOM 1793 O O . THR A 1 234 ? -43.323 -8.701 58.726 1.00 80.38 234 THR A O 1
ATOM 1796 N N . VAL A 1 235 ? -43.768 -7.111 57.205 1.00 86.38 235 VAL A N 1
ATOM 1797 C CA . VAL A 1 235 ? -45.161 -6.897 57.632 1.00 86.38 235 VAL A CA 1
ATOM 1798 C C . VAL A 1 235 ? -46.016 -8.147 57.402 1.00 86.38 235 VAL A C 1
ATOM 1800 O O . VAL A 1 235 ? -46.760 -8.542 58.297 1.00 86.38 235 VAL A O 1
ATOM 1803 N N . VAL A 1 236 ? -45.872 -8.826 56.259 1.00 87.88 236 VAL A N 1
ATOM 1804 C CA . VAL A 1 236 ? -46.601 -10.078 55.983 1.00 87.88 236 VAL A CA 1
ATOM 1805 C C . VAL A 1 236 ? -46.215 -11.179 56.974 1.00 87.88 236 VAL A C 1
ATOM 1807 O O . VAL A 1 236 ? -47.093 -11.866 57.495 1.00 87.88 236 VAL A O 1
ATOM 1810 N N . ILE A 1 237 ? -44.927 -11.315 57.302 1.00 88.81 237 ILE A N 1
ATOM 1811 C CA . ILE A 1 237 ? -44.462 -12.287 58.302 1.00 88.81 237 ILE A CA 1
ATOM 1812 C C . ILE A 1 237 ? -45.054 -11.976 59.685 1.00 88.81 237 ILE A C 1
ATOM 1814 O O . ILE A 1 237 ? -45.535 -12.887 60.357 1.00 88.81 237 ILE A O 1
ATOM 1818 N N . LEU A 1 238 ? -45.095 -10.705 60.097 1.00 90.62 238 LEU A N 1
ATOM 1819 C CA . LEU A 1 238 ? -45.700 -10.308 61.375 1.00 90.62 238 LEU A CA 1
ATOM 1820 C C . LEU A 1 238 ? -47.203 -10.610 61.436 1.00 90.62 238 LEU A C 1
ATOM 1822 O O . LEU A 1 238 ? -47.687 -11.064 62.473 1.00 90.62 238 LEU A O 1
ATOM 1826 N N . ILE A 1 239 ? -47.932 -10.422 60.332 1.00 92.56 239 ILE A N 1
ATOM 1827 C CA . ILE A 1 239 ? -49.361 -10.759 60.244 1.00 92.56 239 ILE A CA 1
ATOM 1828 C C . I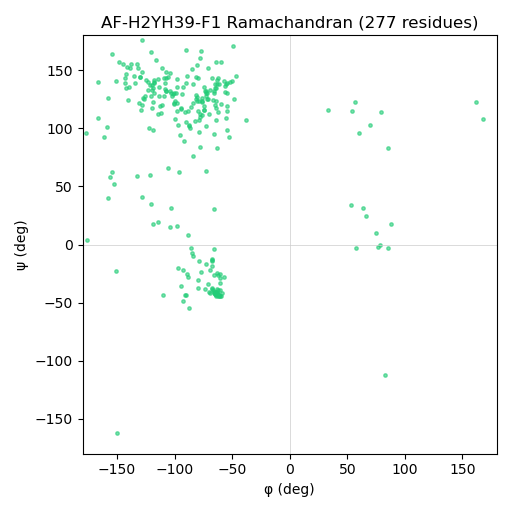LE A 1 239 ? -49.570 -12.270 60.399 1.00 92.56 239 ILE A C 1
ATOM 1830 O O . ILE A 1 239 ? -50.443 -12.691 61.157 1.00 92.56 239 ILE A O 1
ATOM 1834 N N . ILE A 1 240 ? -48.748 -13.093 59.739 1.00 93.38 240 ILE A N 1
ATOM 1835 C CA . ILE A 1 240 ? -48.827 -14.557 59.852 1.00 93.38 240 ILE A CA 1
ATOM 1836 C C . ILE A 1 240 ? -48.575 -15.000 61.298 1.00 93.38 240 ILE A C 1
ATOM 1838 O O . ILE A 1 240 ? -49.333 -15.810 61.831 1.00 93.38 240 ILE A O 1
ATOM 1842 N N . VAL A 1 241 ? -47.562 -14.436 61.962 1.00 93.69 241 VAL A N 1
ATOM 1843 C CA . VAL A 1 241 ? -47.266 -14.744 63.371 1.00 93.69 241 VAL A CA 1
ATOM 1844 C C . VAL A 1 241 ? -48.441 -14.359 64.278 1.00 93.69 241 VAL A C 1
ATOM 1846 O O . VAL A 1 241 ? -48.838 -15.155 65.127 1.00 93.69 241 VAL A O 1
ATOM 1849 N N . LEU A 1 242 ? -49.055 -13.192 64.064 1.00 93.88 242 LEU A N 1
ATOM 1850 C CA . LEU A 1 242 ? -50.240 -12.753 64.811 1.00 93.88 242 LEU A CA 1
ATOM 1851 C C . LEU A 1 242 ? -51.423 -13.713 64.647 1.00 93.88 242 LEU A C 1
ATOM 1853 O O . LEU A 1 242 ? -52.061 -14.072 65.635 1.00 93.88 242 LEU A O 1
ATOM 1857 N N . ILE A 1 243 ? -51.690 -14.173 63.422 1.00 94.75 243 ILE A N 1
ATOM 1858 C CA . ILE A 1 243 ? -52.773 -15.125 63.145 1.00 94.75 243 ILE A CA 1
ATOM 1859 C C . ILE A 1 243 ? -52.529 -16.449 63.878 1.00 94.75 243 ILE A C 1
ATOM 1861 O O . ILE A 1 243 ? -53.444 -16.973 64.509 1.00 94.75 243 ILE A O 1
ATOM 1865 N N . VAL A 1 244 ? -51.299 -16.971 63.859 1.00 94.06 244 VAL A N 1
ATOM 1866 C CA . VAL A 1 244 ? -50.953 -18.220 64.562 1.00 94.06 244 VAL A CA 1
ATOM 1867 C C . VAL A 1 244 ? -51.135 -18.075 66.077 1.00 94.06 244 VAL A C 1
ATOM 1869 O O . VAL A 1 244 ? -51.691 -18.966 66.726 1.00 94.06 244 V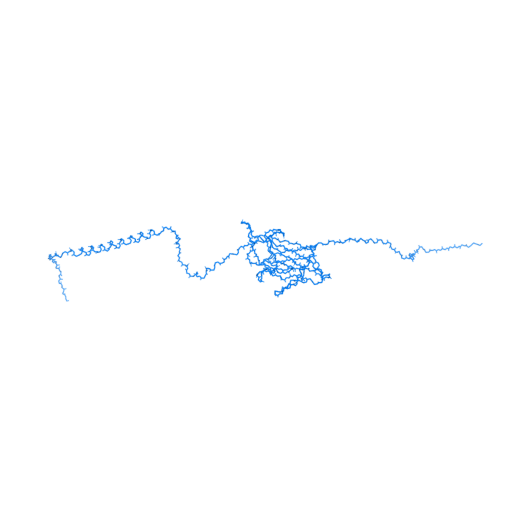AL A O 1
ATOM 1872 N N . VAL A 1 245 ? -50.738 -16.938 66.653 1.00 93.69 245 VAL A N 1
ATOM 1873 C CA . VAL A 1 245 ? -50.935 -16.657 68.083 1.00 93.69 245 VAL A CA 1
ATOM 1874 C C . VAL A 1 245 ? -52.426 -16.569 68.425 1.00 93.69 245 VAL A C 1
ATOM 1876 O O . VAL A 1 245 ? -52.862 -17.180 69.399 1.00 93.69 245 VAL A O 1
ATOM 1879 N N . LEU A 1 246 ? -53.235 -15.898 67.603 1.00 93.12 246 LEU A N 1
ATOM 1880 C CA . LEU A 1 246 ? -54.681 -15.798 67.825 1.00 93.12 246 LEU A CA 1
ATOM 1881 C C . LEU A 1 246 ? -55.385 -17.156 67.705 1.00 93.12 246 LEU A C 1
ATOM 1883 O O . LEU A 1 246 ? -56.231 -17.477 68.537 1.00 93.12 246 LEU A O 1
ATOM 1887 N N . LEU A 1 247 ? -55.008 -17.981 66.724 1.00 93.19 247 LEU A N 1
ATOM 1888 C CA . LEU A 1 247 ? -55.560 -19.327 66.555 1.00 93.19 247 LEU A CA 1
ATOM 1889 C C . LEU A 1 247 ? -55.174 -20.253 67.713 1.00 93.19 247 LEU A C 1
ATOM 1891 O O . LEU A 1 247 ? -56.023 -20.987 68.216 1.00 93.19 247 LEU A O 1
ATOM 1895 N N . SER A 1 248 ? -53.926 -20.195 68.186 1.00 88.00 248 SER A N 1
ATOM 1896 C CA . SER A 1 248 ? -53.510 -20.971 69.361 1.00 88.00 248 SER A CA 1
ATOM 1897 C C . SER A 1 248 ? -54.245 -20.532 70.634 1.00 88.00 248 SER A C 1
ATOM 1899 O O . SER A 1 248 ? -54.712 -21.386 71.387 1.00 88.00 248 SER A O 1
ATOM 1901 N N . ALA A 1 249 ? -54.447 -19.227 70.843 1.00 89.56 249 ALA A N 1
ATOM 1902 C CA . ALA A 1 249 ? -55.225 -18.704 71.965 1.00 89.56 249 ALA A CA 1
ATOM 1903 C C . ALA A 1 249 ? -56.708 -19.109 71.886 1.00 89.56 249 ALA A C 1
ATOM 1905 O O . ALA A 1 249 ? -57.274 -19.545 72.888 1.00 89.56 249 ALA A O 1
ATOM 1906 N N . LEU A 1 250 ? -57.322 -19.043 70.700 1.00 91.44 250 LEU A N 1
ATOM 1907 C CA . LEU A 1 250 ? -58.685 -19.528 70.457 1.00 91.44 250 LEU A CA 1
ATOM 1908 C C . LEU A 1 250 ? -58.810 -21.029 70.736 1.00 91.44 250 LEU A C 1
ATOM 1910 O O . LEU A 1 250 ? -59.736 -21.435 71.433 1.00 91.44 250 LEU A O 1
ATOM 1914 N N . CYS A 1 251 ? -57.855 -21.846 70.284 1.00 88.50 251 CYS A N 1
ATOM 1915 C CA . CYS A 1 251 ? -57.810 -23.271 70.616 1.00 88.50 251 CYS A CA 1
ATOM 1916 C C . CYS A 1 251 ? -57.732 -23.505 72.130 1.00 88.50 251 CYS A C 1
ATOM 1918 O O . CYS A 1 251 ? -58.444 -24.360 72.649 1.00 88.50 251 CYS A O 1
ATOM 1920 N N . VAL A 1 252 ? -56.926 -22.729 72.861 1.00 87.50 252 VAL A N 1
ATOM 1921 C CA . VAL A 1 252 ? -56.833 -22.831 74.327 1.00 87.50 252 VAL A CA 1
ATOM 1922 C C . VAL A 1 252 ? -58.134 -22.393 75.008 1.00 87.50 252 VAL A C 1
ATOM 1924 O O . VAL A 1 252 ? -58.542 -23.014 75.990 1.00 87.50 252 VAL A O 1
ATOM 1927 N N . LEU A 1 253 ? -58.813 -21.363 74.496 1.00 82.06 253 LEU A N 1
ATOM 1928 C CA . LEU A 1 253 ? -60.098 -20.897 75.025 1.00 82.06 253 LEU A CA 1
ATOM 1929 C C . LEU A 1 253 ? -61.228 -21.896 74.764 1.00 82.06 253 LEU A C 1
ATOM 1931 O O . LEU A 1 253 ? -62.001 -22.170 75.678 1.00 82.06 253 LEU A O 1
ATOM 1935 N N . ILE A 1 254 ? -61.285 -22.499 73.575 1.00 82.44 254 ILE A N 1
ATOM 1936 C CA . ILE A 1 254 ? -62.235 -23.575 73.254 1.00 82.44 254 ILE A CA 1
ATOM 1937 C C . ILE A 1 254 ? -61.933 -24.809 74.109 1.00 82.44 254 ILE A C 1
ATOM 1939 O O . ILE A 1 254 ? -62.842 -25.402 74.687 1.00 82.44 254 ILE A O 1
ATOM 1943 N N . TYR A 1 255 ? -60.655 -25.158 74.273 1.00 79.19 255 TYR A N 1
ATOM 1944 C CA . TYR A 1 255 ? -60.233 -26.263 75.131 1.00 79.19 255 TYR A CA 1
ATOM 1945 C C . TYR A 1 255 ? -60.608 -26.032 76.606 1.00 79.19 255 TYR A C 1
ATOM 1947 O O . TYR A 1 255 ? -61.058 -26.953 77.287 1.00 79.19 255 TYR A O 1
ATOM 1955 N N . ARG A 1 256 ? -60.490 -24.795 77.106 1.00 74.88 256 ARG A N 1
ATOM 1956 C CA . ARG A 1 256 ? -60.923 -24.427 78.465 1.00 74.88 256 ARG A CA 1
ATOM 1957 C C . ARG A 1 256 ? -62.4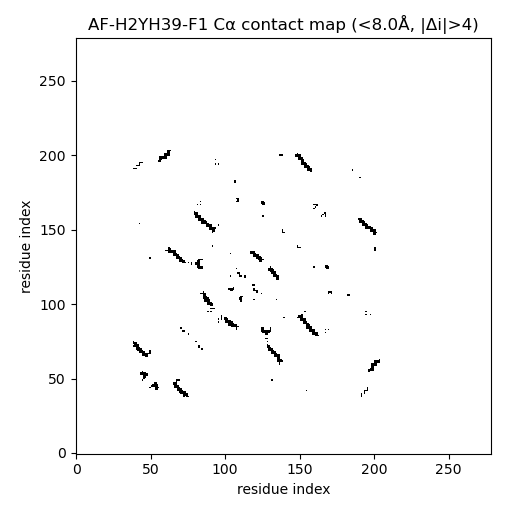43 -24.346 78.608 1.00 74.88 256 ARG A C 1
ATOM 1959 O O . ARG A 1 256 ? -62.963 -24.770 79.632 1.00 74.88 256 ARG A O 1
ATOM 1966 N N . SER A 1 257 ? -63.151 -23.842 77.599 1.00 70.81 257 SER A N 1
ATOM 1967 C CA . SER A 1 257 ? -64.618 -23.771 77.576 1.00 70.81 257 SER A CA 1
ATOM 1968 C C . SER A 1 257 ? -65.248 -25.165 77.567 1.00 70.81 257 SER A C 1
ATOM 1970 O O . SER A 1 257 ? -66.181 -25.407 78.326 1.00 70.81 257 SER A O 1
ATOM 1972 N N . SER A 1 258 ? -64.679 -26.097 76.798 1.00 66.19 258 SER A N 1
ATOM 1973 C CA . SER A 1 258 ? -65.095 -27.505 76.761 1.00 66.19 258 SER A CA 1
ATOM 1974 C C . SER A 1 258 ? -64.958 -28.201 78.123 1.00 66.19 258 SER A C 1
ATOM 1976 O O . SER A 1 258 ? -65.800 -29.015 78.493 1.00 66.19 258 SER A O 1
ATOM 1978 N N . ARG A 1 259 ? -63.959 -27.826 78.935 1.00 64.00 259 ARG A N 1
ATOM 1979 C CA . ARG A 1 259 ? -63.818 -28.347 80.305 1.00 64.00 259 ARG A CA 1
ATOM 1980 C C . ARG A 1 259 ? -64.842 -27.808 81.310 1.00 64.00 259 ARG A C 1
ATOM 1982 O O . ARG A 1 259 ? -64.984 -28.414 82.366 1.00 64.00 259 ARG A O 1
ATOM 1989 N N . ASN A 1 260 ? -65.532 -26.706 81.014 1.00 57.34 260 ASN A N 1
ATOM 1990 C CA . ASN A 1 260 ? -66.443 -26.043 81.954 1.00 57.34 260 ASN A CA 1
ATOM 1991 C C . ASN A 1 260 ? -67.926 -26.407 81.751 1.00 57.34 260 ASN A C 1
ATOM 1993 O O . ASN A 1 260 ? -68.788 -25.710 82.278 1.00 57.34 260 ASN A O 1
ATOM 1997 N N . VAL A 1 261 ? -68.245 -27.479 81.018 1.00 54.50 261 VAL A N 1
ATOM 1998 C CA . VAL A 1 261 ? -69.623 -27.989 80.904 1.00 54.50 261 VAL A CA 1
ATOM 1999 C C . VAL A 1 261 ? -69.881 -29.039 82.002 1.00 54.50 261 VAL A C 1
ATOM 2001 O O . VAL A 1 261 ? -69.257 -30.101 81.959 1.00 54.50 261 VAL A O 1
ATOM 2004 N N . PRO A 1 262 ? -70.780 -28.796 82.980 1.00 44.34 262 PRO A N 1
ATOM 2005 C CA . PRO A 1 262 ? -71.209 -29.806 83.946 1.00 44.34 262 PRO A CA 1
ATOM 2006 C C . PRO A 1 262 ? -72.265 -30.747 83.338 1.00 44.34 262 PRO A C 1
ATOM 2008 O O . PRO A 1 262 ? -73.124 -30.322 82.569 1.00 44.34 262 PRO A O 1
ATOM 2011 N N . GLN A 1 263 ? -72.195 -32.027 83.706 1.00 45.41 263 GLN A N 1
ATOM 2012 C CA . GLN A 1 263 ? -73.178 -33.078 83.406 1.00 45.41 263 GLN A CA 1
ATOM 2013 C C . GLN A 1 263 ? -74.465 -32.885 84.228 1.00 45.41 263 GLN A C 1
ATOM 2015 O O . GLN A 1 263 ? -74.352 -32.723 85.437 1.00 45.41 263 GLN A O 1
ATOM 2020 N N . ASP A 1 264 ? -75.644 -32.923 83.591 1.00 39.38 264 ASP A N 1
ATOM 2021 C CA . ASP A 1 264 ? -76.825 -33.741 83.967 1.00 39.38 264 ASP A CA 1
ATOM 2022 C C . ASP A 1 264 ? -78.114 -33.210 83.318 1.00 39.38 264 ASP A C 1
ATOM 2024 O O . ASP A 1 264 ? -78.490 -32.073 83.564 1.00 39.38 264 ASP A O 1
ATOM 2028 N N . PHE A 1 265 ? -78.824 -34.049 82.549 1.00 38.19 265 PHE A N 1
ATOM 2029 C CA . PHE A 1 265 ? -80.300 -34.086 82.500 1.00 38.19 265 PHE A CA 1
ATOM 2030 C C . PHE A 1 265 ? -80.787 -35.368 81.781 1.00 38.19 265 PHE A C 1
ATOM 2032 O O . PHE A 1 265 ? -80.678 -35.514 80.565 1.00 38.19 265 PHE A O 1
ATOM 2039 N N . LYS A 1 266 ? -81.365 -36.297 82.555 1.00 41.16 266 LYS A N 1
ATOM 2040 C CA . LYS A 1 266 ? -82.442 -37.242 82.162 1.00 41.16 266 LYS A CA 1
ATOM 2041 C C . LYS A 1 266 ? -83.742 -36.699 82.791 1.00 41.16 266 LYS A C 1
ATOM 2043 O O . LYS A 1 266 ? -83.615 -36.132 83.879 1.00 41.16 266 LYS A O 1
ATOM 2048 N N . PRO A 1 267 ? -84.962 -36.854 82.210 1.00 46.28 267 PRO A N 1
ATOM 2049 C CA . PRO A 1 267 ? -85.665 -38.155 82.211 1.00 46.28 267 PRO A CA 1
ATOM 2050 C C . PRO A 1 267 ? -86.712 -38.461 81.084 1.00 46.28 267 PRO A C 1
ATOM 2052 O O . PRO A 1 267 ? -87.207 -37.583 80.395 1.00 46.28 267 PRO A O 1
ATOM 2055 N N . LEU A 1 268 ? -87.021 -39.771 80.995 1.00 42.38 268 LEU A N 1
ATOM 2056 C CA . LEU A 1 268 ? -88.273 -40.548 80.765 1.00 42.38 268 LEU A CA 1
ATOM 2057 C C . LEU A 1 268 ? -89.261 -40.357 79.563 1.00 42.38 268 LEU A C 1
ATOM 2059 O O . LEU A 1 268 ? -90.011 -39.396 79.510 1.00 42.38 268 LEU A O 1
ATOM 2063 N N . ILE A 1 269 ? -89.331 -41.432 78.742 1.00 46.16 269 ILE A N 1
ATOM 2064 C CA . ILE A 1 269 ? -90.480 -42.290 78.294 1.00 46.16 269 ILE A CA 1
ATOM 2065 C C . ILE A 1 269 ? -91.715 -41.676 77.581 1.00 46.16 269 ILE A C 1
ATOM 2067 O O . ILE A 1 269 ? -92.470 -40.967 78.225 1.00 46.16 269 ILE A O 1
ATOM 2071 N N . GLU A 1 270 ? -92.029 -42.147 76.349 1.00 40.44 270 GLU A N 1
ATOM 2072 C CA . GLU A 1 270 ? -93.269 -42.903 75.991 1.00 40.44 270 GLU A CA 1
ATOM 2073 C C . GLU A 1 270 ? -93.188 -43.580 74.590 1.00 40.44 270 GLU A C 1
ATOM 2075 O O . GLU A 1 270 ? -92.632 -43.022 73.647 1.00 40.44 270 GLU A O 1
ATOM 2080 N N . ASN A 1 271 ? -93.702 -44.817 74.480 1.00 43.81 271 ASN A N 1
ATOM 2081 C CA . ASN A 1 271 ? -93.808 -45.652 73.260 1.00 43.81 271 ASN A CA 1
ATOM 2082 C C . ASN A 1 271 ? -94.968 -45.194 72.340 1.00 43.81 271 ASN A C 1
ATOM 2084 O O . ASN A 1 271 ? -95.880 -44.518 72.809 1.00 43.81 271 ASN A O 1
ATOM 2088 N N . PRO A 1 272 ? -95.039 -45.668 71.075 1.00 52.50 272 PRO A N 1
ATOM 2089 C CA . PRO A 1 272 ? -95.969 -46.780 70.824 1.00 52.50 272 PRO A CA 1
ATOM 2090 C C . PRO A 1 272 ? -95.500 -47.840 69.800 1.00 52.50 272 PRO A C 1
ATOM 2092 O O . PRO A 1 272 ? -94.975 -47.543 68.735 1.00 52.50 272 PRO A O 1
ATOM 2095 N N . SER A 1 273 ? -95.782 -49.099 70.153 1.00 42.25 273 SER A N 1
ATOM 2096 C CA . SER A 1 273 ? -96.476 -50.137 69.364 1.00 42.25 273 SER A CA 1
ATOM 2097 C C . SER A 1 273 ? -96.318 -50.199 67.829 1.00 42.25 273 SER A C 1
ATOM 2099 O O . SER A 1 273 ? -96.901 -49.393 67.110 1.00 42.25 273 SER A O 1
ATOM 2101 N N . TYR A 1 274 ? -95.725 -51.296 67.332 1.00 44.88 274 TYR A N 1
ATOM 2102 C CA . TYR A 1 274 ? -96.226 -52.060 66.169 1.00 44.88 274 TYR A CA 1
ATOM 2103 C C . TYR A 1 274 ? -95.643 -53.490 66.216 1.00 44.88 274 TYR A C 1
ATOM 2105 O O . TYR A 1 274 ? -94.432 -53.669 66.185 1.00 44.88 274 TYR A O 1
ATOM 2113 N N . ARG A 1 275 ? -96.422 -54.479 66.672 1.00 47.88 275 ARG A N 1
ATOM 2114 C CA . ARG A 1 275 ? -97.233 -55.455 65.909 1.00 47.88 275 ARG A CA 1
ATOM 2115 C C . ARG A 1 275 ? -96.423 -56.627 65.322 1.00 47.88 275 ARG A C 1
ATOM 2117 O O . ARG A 1 275 ? -95.584 -56.460 64.447 1.00 47.88 275 ARG A O 1
ATOM 2124 N N . LYS A 1 276 ? -96.754 -57.802 65.869 1.00 50.03 276 LYS A N 1
ATOM 2125 C CA . LYS A 1 276 ? -96.392 -59.171 65.484 1.00 50.03 276 LYS A CA 1
ATOM 2126 C C . LYS A 1 276 ? -96.845 -59.517 64.060 1.00 50.03 276 LYS A C 1
ATOM 2128 O O . LYS A 1 276 ? -97.802 -58.920 63.580 1.00 50.03 276 LYS A O 1
ATOM 2133 N N . ASP A 1 277 ? -96.179 -60.501 63.456 1.00 54.03 277 ASP A N 1
ATOM 2134 C CA . ASP A 1 277 ? -96.733 -61.803 63.013 1.00 54.03 277 ASP A CA 1
ATOM 2135 C C . ASP A 1 277 ? -95.669 -62.462 62.099 1.00 54.03 277 ASP A C 1
ATOM 2137 O O . ASP A 1 277 ? -95.225 -61.858 61.130 1.00 54.03 277 ASP A O 1
ATOM 2141 N N . ASN A 1 278 ? -94.978 -63.519 62.542 1.00 50.72 278 ASN A N 1
ATOM 2142 C CA . ASN A 1 278 ? -95.358 -64.944 62.544 1.00 50.72 278 ASN A CA 1
ATOM 2143 C C . ASN A 1 278 ? -95.411 -65.582 61.143 1.00 50.72 278 ASN A C 1
ATOM 2145 O O . ASN A 1 278 ? -96.412 -65.446 60.445 1.00 50.72 278 ASN A O 1
ATOM 2149 N N . ALA A 1 279 ? -94.375 -66.359 60.814 1.00 48.94 279 ALA A N 1
ATOM 2150 C CA . ALA A 1 279 ? -94.445 -67.770 60.406 1.00 48.94 279 ALA A CA 1
ATOM 2151 C C . ALA A 1 279 ? -93.025 -68.354 60.412 1.00 48.94 279 ALA A C 1
ATOM 2153 O O . ALA A 1 279 ? -92.123 -67.683 59.861 1.00 48.94 279 ALA A O 1
#

Sequence (279 aa):
MFMQFSCSYALNLNMTLGAPLTPTNRDVKIDSGIAEGKFVIDLKLWEANYTVTPYISPNAVVANDFIYVTVDAKTADPGRFKLQVTSAKATPTSSPTDPISYPLLVGGCSNPAEVLPDGIVVDTNGAGLEGKFKFRVFQFLNLSPGQPQLVYIHVEAHLCDQVLEGNCNISCPGGLSGRRRRGLHFNSDNTILASSQPIYVQKRKKRDDDDINSNKKGIQGAFTWAKGSWLALTVVILIIVLIVVLLSALCVLIYRSSRNVPQDFKPLIENPSYRKDNA

Secondary structure (DSSP, 8-state):
----------S------SS----------------PPPP--EEEEEEETTTTEE--TTPEEETTSEEEEEEE-TTS-TTTEEEEEEEEEEESSS-TT-SS-EEEEETTEE-TT--STTSEEEEESSSSSEEEEEEE----TTPPTT---EEEEEEEEEEEETTTT---------TT----PPP----GGGPEEEEPPPEEEEPPPP-----S--SS-SS-------TT-HHHHHHHHHHHHHHHHHHHHHHHHHHHHHHT-------------------

InterPro domains:
  IPR001507 Zona pellucida domain [PS51034] (1-175)
  IPR042235 Zona pellucida, ZP-C domain [G3DSA:2.60.40.4100] (36-210)
  IPR055355 ZP-C domain [PF00100] (36-169)